Protein AF-A0A6J0SEN0-F1 (afdb_monomer)

Foldseek 3Di:
DDPDDPQWLCFFADFDQHGQIADPFADDPNDTDRDWDCPPHDPPFTKHASDRYCVPPVGIGTRPPDVQLFDDFDQPSAHADPQAADPNDTDRAWDCPPHDVRFTKGANDRYCPPPVHIGTGDDVDADPVLVVVLVVLVVLPDAADPPPLASSHPDDDDDPDDDGDPVSVVRSVVSD

Nearest PDB structures (foldseek):
  1eak-assembly1_C  TM=7.457E-01  e=2.874E-27  Homo sapiens
  1gxd-assembly2_B  TM=7.498E-01  e=7.385E-27  Homo sapiens
  1ck7-assembly1_A  TM=7.574E-01  e=5.195E-26  Homo sapiens
  1l6j-assembly1_A  TM=7.606E-01  e=6.202E-24  Homo sapiens
  5e4l-assembly2_B  TM=8.836E-01  e=9.965E-08  Homo sapiens

Mean predicted aligned error: 12.75 Å

Structure (mmCIF, N/CA/C/O backbone):
data_AF-A0A6J0SEN0-F1
#
_entry.id   AF-A0A6J0SEN0-F1
#
loop_
_atom_site.group_PDB
_atom_site.id
_atom_site.type_symbol
_atom_site.label_atom_id
_atom_site.label_alt_id
_atom_site.label_comp_id
_atom_site.label_asym_id
_atom_site.label_entity_id
_atom_site.label_seq_id
_atom_site.pdbx_PDB_ins_code
_atom_site.Cartn_x
_atom_site.Cartn_y
_atom_site.Cartn_z
_atom_site.occupancy
_atom_site.B_iso_or_equiv
_atom_site.auth_seq_id
_atom_site.auth_comp_id
_atom_site.auth_asym_id
_atom_site.auth_atom_id
_atom_site.pdbx_PDB_model_num
ATOM 1 N N . LEU A 1 1 ? 21.929 -23.639 -11.141 1.00 29.41 1 LEU A N 1
ATOM 2 C CA . LEU A 1 1 ? 21.606 -22.201 -11.046 1.00 29.41 1 LEU A CA 1
ATOM 3 C C . LEU A 1 1 ? 20.214 -21.990 -11.621 1.00 29.41 1 LEU A C 1
ATOM 5 O O . LEU A 1 1 ? 20.068 -22.074 -12.831 1.00 29.41 1 LEU A O 1
ATOM 9 N N . LEU A 1 2 ? 19.203 -21.777 -10.779 1.00 27.05 2 LEU A N 1
ATOM 10 C CA . LEU A 1 2 ? 17.899 -21.284 -11.226 1.00 27.05 2 LEU A CA 1
ATOM 11 C C . LEU A 1 2 ? 17.791 -19.834 -10.762 1.00 27.05 2 LEU A C 1
ATOM 13 O O . LEU A 1 2 ? 17.394 -19.563 -9.634 1.00 27.05 2 LEU A O 1
ATOM 17 N N . VAL A 1 3 ? 18.221 -18.914 -11.623 1.00 31.61 3 VAL A N 1
ATOM 18 C CA . VAL A 1 3 ? 17.845 -17.506 -11.508 1.00 31.61 3 VAL A CA 1
ATOM 19 C C . VAL A 1 3 ? 16.409 -17.454 -12.014 1.00 31.61 3 VAL A C 1
ATOM 21 O O . VAL A 1 3 ? 16.194 -17.519 -13.218 1.00 31.61 3 VAL A O 1
ATOM 24 N N . PHE A 1 4 ? 15.426 -17.449 -11.113 1.00 28.80 4 PHE A N 1
ATOM 25 C CA . PHE A 1 4 ? 14.058 -17.101 -11.489 1.00 28.80 4 PHE A CA 1
ATOM 26 C C . PHE A 1 4 ? 14.051 -15.594 -11.767 1.00 28.80 4 PHE A C 1
ATOM 28 O O . PHE A 1 4 ? 14.235 -14.820 -10.825 1.00 28.80 4 PHE A O 1
ATOM 35 N N . PRO A 1 5 ? 13.881 -15.143 -13.023 1.00 38.28 5 PRO A N 1
ATOM 36 C CA . PRO A 1 5 ? 13.629 -13.739 -13.263 1.00 38.28 5 PRO A CA 1
ATOM 37 C C . PRO A 1 5 ? 12.257 -13.441 -12.659 1.00 38.28 5 PRO A C 1
ATOM 39 O O . PRO A 1 5 ? 11.256 -14.065 -13.017 1.00 38.28 5 PRO A O 1
ATOM 42 N N . CYS A 1 6 ? 12.228 -12.524 -11.697 1.00 39.94 6 CYS A N 1
ATOM 43 C CA . CYS A 1 6 ? 11.015 -12.007 -11.074 1.00 39.94 6 CYS A CA 1
ATOM 44 C C . CYS A 1 6 ? 10.235 -11.171 -12.107 1.00 39.94 6 CYS A C 1
ATOM 46 O O . CYS A 1 6 ? 10.259 -9.948 -12.075 1.00 39.94 6 CYS A O 1
ATOM 48 N N . PHE A 1 7 ? 9.630 -11.836 -13.093 1.00 38.91 7 PHE A N 1
ATOM 49 C CA . PHE A 1 7 ? 8.778 -11.222 -14.119 1.00 38.91 7 PHE A CA 1
ATOM 50 C C . PHE A 1 7 ? 7.541 -12.057 -14.469 1.00 38.91 7 PHE A C 1
ATOM 52 O O . PHE A 1 7 ? 6.734 -11.643 -15.297 1.00 38.91 7 PHE A O 1
ATOM 59 N N . LEU A 1 8 ? 7.339 -13.212 -13.831 1.00 42.81 8 LEU A N 1
ATOM 60 C CA . LEU A 1 8 ? 6.097 -13.958 -13.980 1.00 42.81 8 LEU A CA 1
ATOM 61 C C . LEU A 1 8 ? 5.192 -13.695 -12.782 1.00 42.81 8 LEU A C 1
ATOM 63 O O . LEU A 1 8 ? 5.513 -14.071 -11.656 1.00 42.81 8 LEU A O 1
ATOM 67 N N . ALA A 1 9 ? 4.011 -13.135 -13.047 1.00 51.31 9 ALA A N 1
ATOM 68 C CA . ALA A 1 9 ? 2.843 -13.496 -12.260 1.00 51.31 9 ALA A CA 1
ATOM 69 C C . ALA A 1 9 ? 2.768 -15.034 -12.277 1.00 51.31 9 ALA A C 1
ATOM 71 O O . ALA A 1 9 ? 2.475 -15.625 -13.316 1.00 51.31 9 ALA A O 1
ATOM 72 N N . LEU A 1 10 ? 3.146 -15.671 -11.162 1.00 57.59 10 LEU A N 1
ATOM 73 C CA . LEU A 1 10 ? 3.320 -17.128 -11.048 1.00 57.59 10 LEU A CA 1
ATOM 74 C C . LEU A 1 10 ? 2.040 -17.902 -11.398 1.00 57.59 10 LEU A C 1
ATOM 76 O O . LEU A 1 10 ? 2.110 -19.064 -11.783 1.00 57.59 10 LEU A O 1
ATOM 80 N N . PHE A 1 11 ? 0.889 -17.247 -11.268 1.00 68.75 11 PHE A N 1
ATOM 81 C CA . PHE A 1 11 ? -0.428 -17.714 -11.670 1.00 68.75 11 PHE A CA 1
ATOM 82 C C . PHE A 1 11 ? -1.376 -16.509 -11.722 1.00 68.75 11 PHE A C 1
ATOM 84 O O . PHE A 1 11 ? -1.161 -15.503 -11.037 1.00 68.75 11 PHE A O 1
ATOM 91 N N . THR A 1 12 ? -2.436 -16.599 -12.519 1.00 82.75 12 THR A N 1
ATOM 92 C CA . THR A 1 12 ? -3.564 -15.663 -12.431 1.00 82.75 12 THR A CA 1
ATOM 93 C C . THR A 1 12 ? -4.617 -16.177 -11.452 1.00 82.75 12 THR A C 1
ATOM 95 O O . THR A 1 12 ? -4.765 -17.381 -11.273 1.00 82.75 12 THR A O 1
ATOM 98 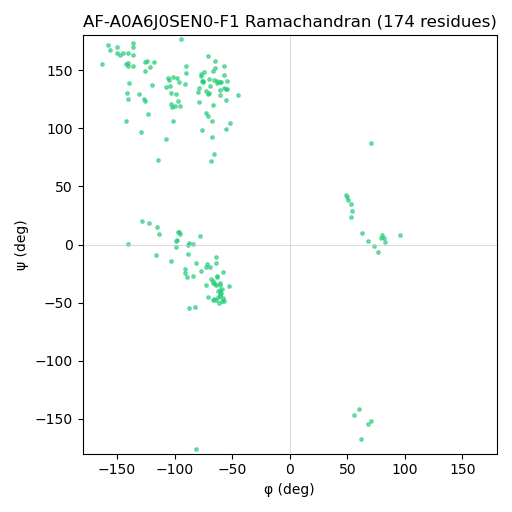N N . MET A 1 13 ? -5.405 -15.296 -10.846 1.00 81.69 13 MET A N 1
ATOM 99 C CA . MET A 1 13 ? -6.590 -15.675 -10.071 1.00 81.69 13 MET A CA 1
ATOM 100 C C . MET A 1 13 ? -7.853 -15.448 -10.900 1.00 81.69 13 MET A C 1
ATOM 102 O O . MET A 1 13 ? -7.929 -14.501 -11.677 1.00 81.69 13 MET A O 1
ATOM 106 N N . GLY A 1 14 ? -8.855 -16.313 -10.747 1.00 85.06 14 GLY A N 1
ATOM 107 C CA . GLY A 1 14 ? -10.104 -16.212 -11.508 1.00 85.06 14 GLY A CA 1
ATOM 108 C C . GLY A 1 14 ? -9.896 -16.203 -13.031 1.00 85.06 14 GLY A C 1
ATOM 109 O O . GLY A 1 14 ? -8.980 -16.838 -13.553 1.00 85.06 14 GLY A O 1
ATOM 110 N N . GLY A 1 15 ? -10.755 -15.472 -13.748 1.00 88.25 15 GLY A N 1
ATOM 111 C CA . GLY A 1 15 ? -10.741 -15.423 -15.213 1.00 88.25 15 GLY A CA 1
ATOM 112 C C . GLY A 1 15 ? -11.205 -16.729 -15.861 1.00 88.25 15 GLY A C 1
ATOM 113 O O . GLY A 1 15 ? -12.019 -17.453 -15.294 1.00 88.25 15 GLY A O 1
ATOM 114 N N . ASN A 1 16 ? -10.713 -17.012 -17.068 1.00 92.38 16 ASN A N 1
ATOM 115 C CA . ASN A 1 16 ? -11.103 -18.182 -17.872 1.00 92.38 16 ASN A CA 1
ATOM 116 C C . ASN A 1 16 ? -9.900 -19.003 -18.372 1.00 92.38 16 ASN A C 1
ATOM 118 O O . ASN A 1 16 ? -10.005 -19.756 -19.351 1.00 92.38 16 ASN A O 1
ATOM 122 N N . SER A 1 17 ? -8.764 -18.817 -17.706 1.00 89.69 17 SER A N 1
ATOM 123 C CA . SER A 1 17 ? -7.484 -19.434 -18.036 1.00 89.69 17 SER A CA 1
ATOM 124 C C . SER A 1 17 ? -6.980 -20.382 -16.949 1.00 89.69 17 SER A C 1
ATOM 126 O O . SER A 1 17 ? -5.809 -20.734 -16.971 1.00 89.69 17 SER A O 1
ATOM 128 N N . ASP A 1 18 ? -7.829 -20.788 -15.999 1.00 86.88 18 ASP A N 1
ATOM 129 C CA . ASP A 1 18 ? -7.540 -21.840 -15.007 1.00 86.88 18 ASP A CA 1
ATOM 130 C C . ASP A 1 18 ? -6.203 -21.658 -14.261 1.00 86.88 18 ASP A C 1
ATOM 132 O O . ASP A 1 18 ? -5.467 -22.607 -14.001 1.00 86.88 18 ASP A O 1
ATOM 136 N N . GLY A 1 19 ? -5.859 -20.407 -13.943 1.00 80.75 19 GLY A N 1
ATOM 137 C CA . GLY A 1 19 ? -4.628 -20.073 -13.229 1.00 80.75 19 GLY A CA 1
ATOM 138 C C . GLY A 1 19 ? -3.360 -19.997 -14.080 1.00 80.75 19 GLY A C 1
ATOM 139 O O . GLY A 1 19 ? -2.283 -19.791 -13.520 1.00 80.75 19 GLY A O 1
ATOM 140 N N . GLN A 1 20 ? -3.456 -20.122 -15.408 1.00 86.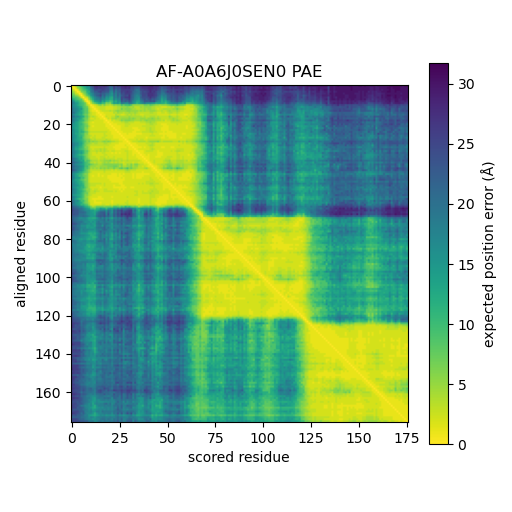56 20 GLN A N 1
ATOM 141 C CA . GLN A 1 20 ? -2.310 -19.941 -16.302 1.00 86.56 20 GLN A CA 1
ATOM 142 C C . GLN A 1 20 ? -1.635 -18.581 -16.076 1.00 86.56 20 GLN A C 1
ATOM 144 O O . GLN A 1 20 ? -2.320 -17.582 -15.861 1.00 86.56 20 GLN A O 1
ATOM 149 N N . PRO A 1 21 ? -0.296 -18.514 -16.127 1.00 84.38 21 PRO A N 1
ATOM 150 C CA . PRO A 1 21 ? 0.423 -17.268 -15.919 1.00 84.38 21 PRO A CA 1
ATOM 151 C C . PRO A 1 21 ? 0.123 -16.253 -17.028 1.00 84.38 21 PRO A C 1
ATOM 153 O O . PRO A 1 21 ? -0.246 -16.601 -18.154 1.00 84.38 21 PRO A O 1
ATOM 156 N N . CYS A 1 22 ? 0.343 -14.978 -16.715 1.00 86.81 22 CYS A N 1
ATOM 157 C CA . CYS A 1 22 ? 0.291 -13.915 -17.711 1.00 86.81 22 CYS A CA 1
ATOM 158 C C . CYS A 1 22 ? 1.329 -14.146 -18.815 1.00 86.81 22 CYS A C 1
ATOM 160 O O . CYS A 1 22 ? 2.480 -14.497 -18.541 1.00 86.81 22 CYS A O 1
ATOM 162 N N . LYS A 1 23 ? 0.942 -13.879 -20.063 1.00 90.06 23 LYS A N 1
ATOM 163 C CA . LYS A 1 23 ? 1.843 -13.891 -21.212 1.00 90.06 23 LYS A CA 1
ATOM 164 C C . LYS A 1 23 ? 2.208 -12.451 -21.552 1.00 90.06 23 LYS A C 1
ATOM 166 O O . LYS A 1 23 ? 1.388 -11.728 -22.091 1.00 90.06 23 LYS A O 1
ATOM 171 N N . PHE A 1 24 ? 3.434 -12.039 -21.248 1.00 85.19 24 PHE A N 1
ATOM 172 C CA . PHE A 1 24 ? 3.932 -10.715 -21.628 1.00 85.19 24 PHE A CA 1
ATOM 173 C C . PHE A 1 24 ? 4.917 -10.803 -22.811 1.00 85.19 24 PHE A C 1
ATOM 175 O O . PHE A 1 24 ? 5.717 -11.749 -22.850 1.00 85.19 24 PHE A O 1
ATOM 182 N N . PRO A 1 25 ? 4.871 -9.848 -23.762 1.00 91.44 25 PRO A N 1
ATOM 183 C CA . PRO A 1 25 ? 3.760 -8.915 -23.993 1.00 91.44 25 PRO A CA 1
ATOM 184 C C . PRO A 1 25 ? 2.480 -9.639 -24.455 1.00 91.44 25 PRO A C 1
ATOM 186 O O . PRO A 1 25 ? 2.563 -10.675 -25.118 1.00 91.44 25 PRO A O 1
ATOM 189 N N . PHE A 1 26 ? 1.307 -9.068 -24.158 1.00 94.06 26 PHE A N 1
ATOM 190 C CA . PHE A 1 26 ? 0.035 -9.457 -24.790 1.00 94.06 26 PHE A CA 1
ATOM 191 C C . PHE A 1 26 ? -0.636 -8.276 -25.490 1.00 94.06 26 PHE A C 1
ATOM 193 O O . PHE A 1 26 ? -0.466 -7.121 -25.100 1.00 94.06 26 PHE A O 1
ATOM 200 N N . LYS A 1 27 ? -1.435 -8.569 -26.518 1.00 95.94 27 LYS A N 1
ATOM 201 C CA . LYS A 1 27 ? -2.201 -7.581 -27.282 1.00 95.94 27 LYS A CA 1
ATOM 202 C C . LYS A 1 27 ? -3.661 -7.514 -26.825 1.00 95.94 27 LYS A C 1
ATOM 204 O O . LYS A 1 27 ? -4.334 -8.541 -26.776 1.00 95.94 27 LYS A O 1
ATOM 209 N N . PHE A 1 28 ? -4.150 -6.306 -26.547 1.00 96.38 28 PHE A N 1
ATOM 210 C CA . PHE A 1 28 ? -5.556 -5.997 -26.268 1.00 96.38 28 PHE A CA 1
ATOM 211 C C . PHE A 1 28 ? -5.945 -4.657 -26.906 1.00 96.38 28 PHE A C 1
ATOM 213 O O . PHE A 1 28 ? -5.242 -3.660 -26.749 1.00 96.38 28 PHE A O 1
ATOM 220 N N . GLN A 1 29 ? -7.055 -4.631 -27.646 1.00 93.69 29 GLN A N 1
ATOM 221 C CA . GLN A 1 29 ? -7.524 -3.486 -28.438 1.00 93.69 29 GLN A CA 1
ATOM 222 C C . GLN A 1 29 ? -6.433 -2.880 -29.334 1.00 93.69 29 GLN A C 1
ATOM 224 O O . GLN A 1 29 ? -6.298 -1.666 -29.450 1.00 93.69 29 GLN A O 1
ATOM 229 N N . SER A 1 30 ? -5.637 -3.730 -29.988 1.00 90.94 30 SER A N 1
ATOM 230 C CA . SER A 1 30 ? -4.485 -3.307 -30.810 1.00 90.94 30 SER A CA 1
ATOM 231 C C . SER A 1 30 ? -3.351 -2.576 -30.072 1.00 90.94 30 SER A C 1
ATOM 233 O O . SER A 1 30 ? -2.426 -2.098 -30.727 1.00 90.94 30 SER A O 1
ATOM 235 N N . LYS A 1 31 ? -3.366 -2.540 -28.736 1.00 92.69 31 LYS A N 1
ATOM 236 C CA . LYS A 1 31 ? -2.263 -2.059 -27.895 1.00 92.69 31 LYS A CA 1
ATOM 237 C C . LYS A 1 31 ? -1.558 -3.245 -27.236 1.00 92.69 31 LYS A C 1
ATOM 239 O O . LYS A 1 31 ? -2.199 -4.234 -26.884 1.00 92.69 31 LYS A O 1
ATOM 244 N N . THR A 1 32 ? -0.238 -3.169 -27.102 1.00 91.94 32 THR A N 1
ATOM 245 C CA . THR A 1 32 ? 0.579 -4.191 -26.435 1.00 91.94 32 THR A CA 1
ATOM 246 C C . THR A 1 32 ? 0.848 -3.806 -24.987 1.00 91.94 32 THR A C 1
ATOM 248 O O . THR A 1 32 ? 1.116 -2.641 -24.693 1.00 91.94 32 THR A O 1
ATOM 251 N N . TYR A 1 33 ? 0.794 -4.792 -24.097 1.00 82.50 33 TYR A N 1
ATOM 252 C CA . TYR A 1 33 ? 0.992 -4.626 -22.663 1.00 82.50 33 TYR A CA 1
ATOM 253 C C . TYR A 1 33 ? 2.063 -5.590 -22.164 1.00 82.50 33 TYR A C 1
ATOM 255 O O . TYR A 1 33 ? 1.933 -6.804 -22.320 1.00 82.50 33 TYR A O 1
ATOM 263 N N . ASP A 1 34 ? 3.076 -5.041 -21.500 1.00 82.00 34 ASP A N 1
ATOM 264 C CA . ASP A 1 34 ? 4.156 -5.780 -20.828 1.00 82.00 34 ASP A CA 1
ATOM 265 C C . ASP A 1 34 ? 3.895 -5.977 -19.323 1.00 82.00 34 ASP A C 1
ATOM 267 O O . ASP A 1 34 ? 4.772 -6.387 -18.566 1.00 82.00 34 ASP A O 1
ATOM 271 N N . GLY A 1 35 ? 2.675 -5.678 -18.876 1.00 80.88 35 GLY A N 1
ATOM 272 C CA . GLY A 1 35 ? 2.253 -5.800 -17.488 1.00 80.88 35 GLY A CA 1
ATOM 273 C C . GLY A 1 35 ? 0.739 -5.921 -17.364 1.00 80.88 35 GLY A C 1
ATOM 274 O O . GLY A 1 35 ? -0.004 -5.782 -18.337 1.00 80.88 35 GLY A O 1
ATOM 275 N N . CYS A 1 36 ? 0.271 -6.206 -16.152 1.00 85.38 36 CYS A N 1
ATOM 276 C CA . CYS A 1 36 ? -1.158 -6.244 -15.865 1.00 85.38 36 CYS A CA 1
ATOM 277 C C . CYS A 1 36 ? -1.780 -4.853 -16.012 1.00 85.38 36 CYS A C 1
ATOM 279 O O . CYS A 1 36 ? -1.199 -3.863 -15.575 1.00 85.38 36 CYS A O 1
ATOM 281 N N . THR A 1 37 ? -2.988 -4.788 -16.556 1.00 83.12 37 THR A N 1
ATOM 282 C CA . THR A 1 37 ? -3.695 -3.535 -16.834 1.00 83.12 37 THR A CA 1
ATOM 283 C C . THR A 1 37 ? -5.079 -3.524 -16.190 1.00 83.12 37 THR A C 1
ATOM 285 O O . THR A 1 37 ? -5.642 -4.577 -15.899 1.00 83.12 37 THR A O 1
ATOM 288 N N . THR A 1 38 ? -5.631 -2.337 -15.946 1.00 86.69 38 THR A N 1
ATOM 289 C CA . THR A 1 38 ? -7.052 -2.137 -15.605 1.00 86.69 38 THR A CA 1
ATOM 290 C C . THR A 1 38 ? -7.874 -1.702 -16.822 1.00 86.69 38 THR A C 1
ATOM 292 O O . THR A 1 38 ? -9.092 -1.550 -16.722 1.00 86.69 38 THR A O 1
ATOM 295 N N . GLU A 1 39 ? -7.232 -1.515 -17.984 1.00 87.38 39 GLU A N 1
ATOM 296 C CA . GLU A 1 39 ? -7.900 -1.068 -19.207 1.00 87.38 39 GLU A CA 1
ATOM 297 C C . GLU A 1 39 ? -9.043 -2.022 -19.592 1.00 87.38 39 GLU A C 1
ATOM 299 O O . GLU A 1 39 ? -8.911 -3.246 -19.540 1.00 87.38 39 GLU A O 1
ATOM 304 N N . GLY A 1 40 ? -10.195 -1.448 -19.950 1.00 86.75 40 GLY A N 1
ATOM 305 C CA . GLY A 1 40 ? -11.415 -2.196 -20.261 1.00 86.75 40 GLY A CA 1
ATOM 306 C C . GLY A 1 40 ? -12.261 -2.617 -19.052 1.00 86.75 40 GLY A C 1
ATOM 307 O O . GLY A 1 40 ? -13.290 -3.262 -19.253 1.00 86.75 40 GLY A O 1
ATOM 308 N N . ARG A 1 41 ? -11.884 -2.249 -17.817 1.00 85.19 41 ARG A N 1
ATOM 309 C CA . ARG A 1 41 ? -12.664 -2.519 -16.596 1.00 85.19 41 ARG A CA 1
ATOM 310 C C . ARG A 1 41 ? -12.980 -1.245 -15.803 1.00 85.19 41 ARG A C 1
ATOM 312 O O . ARG A 1 41 ? -12.292 -0.240 -15.934 1.00 85.19 41 ARG A O 1
ATOM 319 N N . GLN A 1 42 ? -14.024 -1.302 -14.971 1.00 81.00 42 GLN A N 1
ATOM 320 C CA . GLN A 1 42 ? -14.444 -0.207 -14.073 1.00 81.00 42 GLN A CA 1
ATOM 321 C C . GLN A 1 42 ? -14.327 -0.560 -12.582 1.00 81.00 42 GLN A C 1
ATOM 323 O O . GLN A 1 42 ? -14.483 0.306 -11.731 1.00 81.00 42 GLN A O 1
ATOM 328 N N . ASP A 1 43 ? -14.049 -1.823 -12.262 1.00 75.62 43 ASP A N 1
ATOM 329 C CA . ASP A 1 43 ? -13.942 -2.341 -10.894 1.00 75.62 43 ASP A CA 1
ATOM 330 C C . ASP A 1 43 ? -12.531 -2.208 -10.297 1.00 75.62 43 ASP A C 1
ATOM 332 O O . ASP A 1 43 ? -12.307 -2.591 -9.156 1.00 75.62 43 ASP A O 1
ATOM 336 N N . GLY A 1 44 ? -11.574 -1.665 -11.056 1.00 70.12 44 GLY A N 1
ATOM 337 C CA . GLY A 1 44 ? -10.200 -1.430 -10.601 1.00 70.12 44 GLY A CA 1
ATOM 338 C C . GLY A 1 44 ? -9.310 -2.677 -10.555 1.00 70.12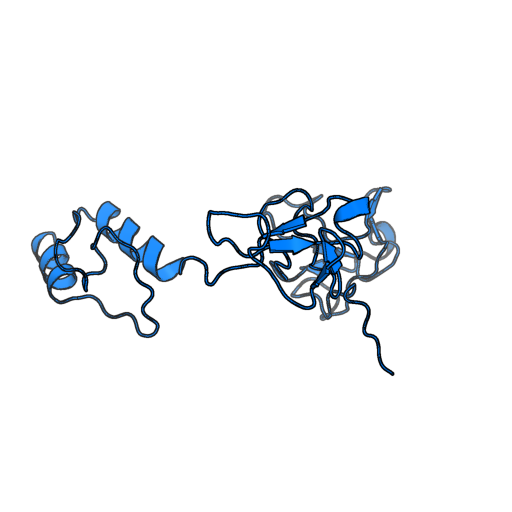 44 GLY A C 1
ATOM 339 O O . GLY A 1 44 ? -8.100 -2.542 -10.371 1.00 70.12 44 GLY A O 1
ATOM 340 N N . TYR A 1 45 ? -9.855 -3.875 -10.791 1.00 76.12 45 TYR A N 1
ATOM 341 C CA . TYR A 1 45 ? -9.073 -5.109 -10.768 1.00 76.12 45 TYR A CA 1
ATOM 342 C C . TYR A 1 45 ? -8.123 -5.199 -11.964 1.00 76.12 45 TYR A C 1
ATOM 344 O O . TYR A 1 45 ? -8.518 -5.075 -13.127 1.00 76.12 45 TYR A O 1
ATOM 352 N N . ARG A 1 46 ? -6.847 -5.475 -11.675 1.00 84.38 46 ARG A N 1
ATOM 353 C CA . ARG A 1 46 ? -5.824 -5.688 -12.703 1.00 84.38 46 ARG A CA 1
ATOM 354 C C . ARG A 1 46 ? -5.959 -7.068 -13.337 1.00 84.38 46 ARG A C 1
ATOM 356 O O . ARG A 1 46 ? -6.160 -8.068 -12.650 1.00 84.38 46 ARG A O 1
ATOM 363 N N . TRP A 1 47 ? -5.763 -7.136 -14.644 1.00 89.25 47 TRP A N 1
ATOM 364 C CA . TRP A 1 47 ? -5.834 -8.368 -15.420 1.00 89.25 47 TRP A CA 1
ATOM 365 C C . TRP A 1 47 ? -4.738 -8.416 -16.487 1.00 89.25 47 TRP A C 1
ATOM 367 O O . TRP A 1 47 ? -4.097 -7.409 -16.792 1.00 89.25 47 TRP A O 1
ATOM 377 N N . CYS A 1 48 ? -4.501 -9.599 -17.039 1.00 91.00 48 CYS A N 1
ATOM 378 C CA . CYS A 1 48 ? -3.555 -9.811 -18.129 1.00 91.00 48 CYS A CA 1
ATOM 379 C C . CYS A 1 48 ? -4.088 -10.852 -19.118 1.00 91.00 48 CYS A C 1
ATOM 381 O O . CYS A 1 48 ? -4.873 -11.733 -18.749 1.00 91.00 48 CYS A O 1
ATOM 383 N N . GLY A 1 49 ? -3.629 -10.782 -20.368 1.00 94.12 49 GLY A N 1
ATOM 384 C CA . GLY A 1 49 ? -3.773 -11.887 -21.310 1.00 94.12 49 GLY A CA 1
ATOM 385 C C . GLY A 1 49 ? -2.879 -13.058 -20.899 1.00 94.12 49 GLY A C 1
ATOM 386 O O . GLY A 1 49 ? -1.716 -12.869 -20.542 1.00 94.12 49 GLY A O 1
ATOM 387 N N . THR A 1 50 ? -3.405 -14.282 -20.956 1.00 92.81 50 THR A N 1
ATOM 388 C CA . THR A 1 50 ? -2.598 -15.507 -20.762 1.00 92.81 50 THR A CA 1
ATOM 389 C C . THR A 1 50 ? -2.132 -16.099 -22.096 1.00 92.81 50 THR A C 1
ATOM 391 O O . THR A 1 50 ? -1.616 -17.212 -22.149 1.00 92.81 50 THR A O 1
ATOM 394 N N . THR A 1 51 ? -2.330 -15.363 -23.192 1.00 92.94 51 THR A N 1
ATOM 395 C CA . THR A 1 51 ? -1.818 -15.646 -24.536 1.00 92.94 51 THR A CA 1
ATOM 396 C C . THR A 1 51 ? -1.267 -14.358 -25.154 1.00 92.94 51 THR A C 1
ATOM 398 O O . THR A 1 51 ? -1.441 -13.273 -24.605 1.00 92.94 51 THR A O 1
ATOM 401 N N . GLU A 1 52 ? -0.577 -14.472 -26.289 1.00 93.75 52 GLU A N 1
ATOM 402 C CA . GLU A 1 52 ? 0.043 -13.330 -26.977 1.00 93.75 52 GLU A CA 1
ATOM 403 C C . GLU A 1 52 ? -0.988 -12.340 -27.546 1.00 93.75 52 GLU A C 1
ATOM 405 O O . GLU A 1 52 ? -0.743 -11.136 -27.586 1.00 93.75 52 GLU A O 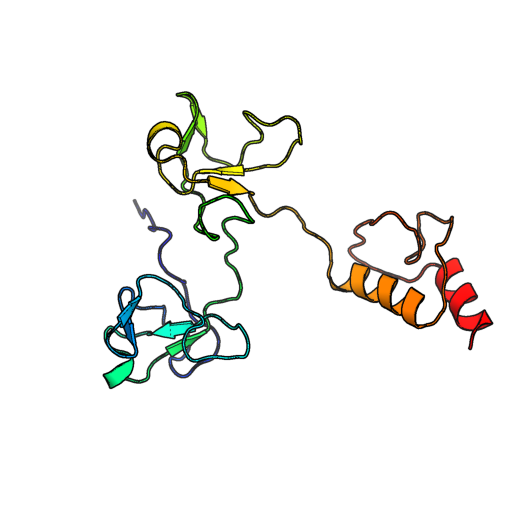1
ATOM 410 N N . ASP A 1 53 ? -2.164 -12.824 -27.950 1.00 95.38 53 ASP A N 1
ATOM 411 C CA . ASP A 1 53 ? -3.227 -11.998 -28.520 1.00 95.38 53 ASP A CA 1
ATOM 412 C C . ASP A 1 53 ? -4.553 -12.277 -27.802 1.00 95.38 53 ASP A C 1
ATOM 414 O O . ASP A 1 53 ? -5.273 -13.231 -28.112 1.00 95.38 53 ASP A O 1
ATOM 418 N N . TYR A 1 54 ? -4.885 -11.427 -26.827 1.00 94.50 54 TYR A N 1
ATOM 419 C CA . TYR A 1 54 ? -6.166 -11.507 -26.133 1.00 94.50 54 TYR A CA 1
ATOM 420 C C . TYR A 1 54 ? -7.329 -11.121 -27.059 1.00 94.50 54 TYR A C 1
ATOM 422 O O . TYR A 1 54 ? -8.433 -11.651 -26.906 1.00 94.50 54 TYR A O 1
ATOM 430 N N . ASP A 1 55 ? -7.114 -10.239 -28.043 1.00 93.12 55 ASP A N 1
ATOM 431 C CA . ASP A 1 55 ? -8.159 -9.874 -29.002 1.00 93.12 55 ASP A CA 1
ATOM 432 C C . ASP A 1 55 ? -8.640 -11.095 -29.797 1.00 93.12 55 ASP A C 1
ATOM 434 O O . ASP A 1 55 ? -9.843 -11.203 -30.055 1.00 93.12 55 ASP A O 1
ATOM 438 N N . ARG A 1 56 ? -7.733 -12.029 -30.104 1.00 95.38 56 ARG A N 1
ATOM 439 C CA . ARG A 1 56 ? -8.030 -13.311 -30.755 1.00 95.38 56 ARG A CA 1
ATOM 440 C C . ARG A 1 56 ? -8.517 -14.379 -29.776 1.00 95.38 56 ARG A C 1
ATOM 442 O O . ARG A 1 56 ? -9.564 -14.978 -30.001 1.00 95.38 56 ARG A O 1
ATOM 449 N N . ASP A 1 57 ? -7.759 -14.630 -28.711 1.00 95.06 57 ASP A N 1
ATOM 450 C CA . ASP A 1 57 ? -7.914 -15.850 -27.907 1.00 95.06 57 ASP A CA 1
ATOM 451 C C . ASP A 1 57 ? -8.894 -15.683 -26.737 1.00 95.06 57 ASP A C 1
ATOM 453 O O . ASP A 1 57 ? -9.414 -16.671 -26.220 1.00 95.06 57 ASP A O 1
ATOM 457 N N . LYS A 1 58 ? -9.151 -14.440 -26.300 1.00 94.44 58 LYS A N 1
ATOM 458 C CA . LYS A 1 58 ? -10.035 -14.099 -25.166 1.00 94.44 58 LYS A CA 1
ATOM 459 C C . LYS A 1 58 ? -9.692 -14.826 -23.859 1.00 94.44 58 LYS A C 1
ATOM 461 O O . LYS A 1 58 ? -10.552 -14.977 -22.990 1.00 94.44 58 LYS A O 1
ATOM 466 N N . LYS A 1 59 ? -8.443 -15.272 -23.714 1.00 95.62 59 LYS A N 1
ATOM 467 C CA . LYS A 1 59 ? -7.923 -15.969 -22.537 1.00 95.62 59 LYS A CA 1
ATOM 468 C C . LYS A 1 59 ? -7.244 -14.984 -21.596 1.00 95.62 59 LYS A C 1
ATOM 470 O O . LYS A 1 59 ? -6.286 -14.310 -21.979 1.00 95.62 59 LYS A O 1
ATOM 475 N N . PHE A 1 60 ? -7.757 -14.890 -20.377 1.00 93.56 60 PHE A N 1
ATOM 476 C CA . PHE A 1 60 ? -7.278 -13.952 -19.375 1.00 93.56 60 PHE A CA 1
ATOM 477 C C . PHE A 1 60 ? -7.397 -14.508 -17.962 1.00 93.56 60 PHE A C 1
ATOM 479 O O . PHE A 1 60 ? -8.187 -15.410 -17.668 1.00 93.56 60 PHE A O 1
ATOM 486 N N . GLY A 1 61 ? -6.666 -13.867 -17.063 1.00 91.81 61 GLY A N 1
ATOM 487 C CA . GLY A 1 61 ? -6.877 -14.013 -15.639 1.00 91.81 61 GLY A CA 1
ATOM 488 C C . GLY A 1 61 ? -6.616 -12.709 -14.907 1.00 91.81 61 GLY A C 1
ATOM 489 O O . GLY A 1 61 ? -6.040 -11.764 -15.459 1.00 91.81 61 GLY A O 1
ATOM 490 N N . PHE A 1 62 ? -7.082 -12.640 -13.665 1.00 89.00 62 PHE A N 1
ATOM 491 C CA . PHE A 1 62 ? -6.793 -11.503 -12.812 1.00 89.00 62 PHE A CA 1
ATOM 492 C C . PHE A 1 62 ? -5.397 -11.644 -12.257 1.00 89.00 62 PHE A C 1
ATOM 494 O O . PHE A 1 62 ? -4.984 -12.704 -11.781 1.00 89.00 62 PHE A O 1
ATOM 501 N N . CYS A 1 63 ? -4.667 -10.548 -12.308 1.00 82.06 63 CYS A N 1
ATOM 502 C CA . CYS A 1 63 ? -3.425 -10.482 -11.584 1.00 82.06 63 CYS A CA 1
ATOM 503 C C . CYS A 1 63 ? -3.788 -10.366 -10.109 1.00 82.06 63 CYS A C 1
ATOM 505 O O . CYS A 1 63 ? -4.638 -9.530 -9.786 1.00 82.06 63 CYS A O 1
ATOM 507 N N . PRO A 1 64 ? -3.179 -11.170 -9.218 1.00 73.75 64 PRO A N 1
ATOM 508 C CA . PRO A 1 64 ? -3.322 -10.949 -7.795 1.00 73.75 64 PRO A CA 1
ATOM 509 C C . PRO A 1 64 ? -3.144 -9.471 -7.499 1.00 73.75 64 PRO A C 1
ATOM 511 O O . PRO A 1 64 ? -2.190 -8.845 -7.985 1.00 73.75 64 PRO A O 1
ATOM 514 N N . GLU A 1 65 ? -4.111 -8.904 -6.776 1.00 61.75 65 GLU A N 1
ATOM 515 C CA . GLU A 1 65 ? -3.963 -7.578 -6.214 1.00 61.75 65 GLU A CA 1
ATOM 516 C C . GLU A 1 65 ? -2.695 -7.622 -5.377 1.00 61.75 65 GLU A C 1
ATOM 518 O O . GLU A 1 65 ? -2.653 -8.084 -4.243 1.00 61.75 65 GLU A O 1
ATOM 523 N N . THR A 1 66 ? -1.633 -7.112 -5.986 1.00 49.59 66 THR A N 1
ATOM 524 C CA . THR A 1 66 ? -0.394 -6.724 -5.342 1.00 49.59 66 THR A CA 1
ATOM 525 C C . THR A 1 66 ? 0.459 -7.895 -4.836 1.00 49.59 66 THR A C 1
ATOM 527 O O . THR A 1 66 ? 0.575 -8.144 -3.644 1.00 49.59 66 THR A O 1
ATOM 530 N N . ALA A 1 67 ? 1.312 -8.425 -5.719 1.00 43.91 67 ALA A N 1
ATOM 531 C CA . ALA A 1 67 ? 2.728 -8.350 -5.358 1.00 43.91 67 ALA A CA 1
ATOM 532 C C . ALA A 1 67 ? 3.078 -6.854 -5.360 1.00 43.91 67 ALA A C 1
ATOM 534 O O . ALA A 1 67 ? 3.537 -6.311 -6.361 1.00 43.91 67 ALA A O 1
ATOM 535 N N . MET A 1 68 ? 2.690 -6.144 -4.294 1.00 53.22 68 MET A N 1
ATOM 536 C CA . MET A 1 68 ? 3.117 -4.772 -4.072 1.00 53.22 68 MET A CA 1
ATOM 537 C C . MET A 1 68 ? 4.593 -4.898 -3.807 1.00 53.22 68 MET A C 1
ATOM 539 O O . MET A 1 68 ? 5.015 -5.250 -2.714 1.00 53.22 68 MET A O 1
ATOM 543 N N . SER A 1 69 ? 5.383 -4.777 -4.851 1.00 66.12 69 SER A N 1
ATOM 544 C CA . SER A 1 69 ? 6.807 -4.880 -4.663 1.00 66.12 69 SER A CA 1
ATOM 545 C C . SER A 1 69 ? 7.354 -3.520 -4.238 1.00 66.12 69 SER A C 1
ATOM 547 O O . SER A 1 69 ? 8.296 -3.487 -3.454 1.00 66.12 69 SER A O 1
ATOM 549 N N . THR A 1 70 ? 6.681 -2.422 -4.618 1.00 78.88 70 THR A N 1
ATOM 550 C CA . THR A 1 70 ? 6.855 -1.111 -3.987 1.00 78.88 70 THR A CA 1
ATOM 551 C C . THR A 1 70 ? 5.549 -0.313 -3.813 1.00 78.88 70 THR A C 1
ATOM 553 O O . THR A 1 70 ? 4.586 -0.484 -4.557 1.00 78.88 70 THR A O 1
ATOM 556 N N . VAL A 1 71 ? 5.514 0.572 -2.813 1.00 83.31 71 VAL A N 1
ATOM 557 C CA . VAL A 1 71 ? 4.464 1.556 -2.511 1.00 83.31 71 VAL A CA 1
ATOM 558 C C . VAL A 1 71 ? 4.989 2.951 -2.859 1.00 83.31 71 VAL A C 1
ATOM 560 O O . VAL A 1 71 ? 6.116 3.297 -2.513 1.00 83.31 71 VAL A O 1
ATOM 563 N N . GLY A 1 72 ? 4.189 3.788 -3.522 1.00 84.81 72 GLY A N 1
ATOM 564 C CA . GLY A 1 72 ? 4.601 5.151 -3.884 1.00 84.81 72 GLY A CA 1
ATOM 565 C C . GLY A 1 72 ? 5.843 5.196 -4.791 1.00 84.81 72 GLY A C 1
ATOM 566 O O . GLY A 1 72 ? 5.995 4.377 -5.695 1.00 84.81 72 GLY A O 1
ATOM 567 N N . GLY A 1 73 ? 6.730 6.169 -4.559 1.00 88.50 73 GLY A N 1
ATOM 568 C CA . GLY A 1 73 ? 7.930 6.377 -5.377 1.00 88.50 73 GLY A CA 1
ATOM 569 C C . GLY A 1 73 ? 7.625 6.846 -6.802 1.00 88.50 73 GLY A C 1
ATOM 570 O O . GLY A 1 73 ? 6.602 7.476 -7.055 1.00 88.50 73 GLY A O 1
ATOM 571 N N . ASN A 1 74 ? 8.533 6.555 -7.735 1.00 90.12 74 ASN A N 1
ATOM 572 C CA . ASN A 1 74 ? 8.435 6.947 -9.151 1.00 90.12 74 ASN A CA 1
ATOM 573 C C . ASN A 1 74 ? 8.480 5.745 -10.114 1.00 90.12 74 ASN A C 1
ATOM 575 O O . ASN A 1 74 ? 8.792 5.891 -11.304 1.00 90.12 74 ASN A O 1
ATOM 579 N N . SER A 1 75 ? 8.208 4.560 -9.568 1.00 86.75 75 SER A N 1
ATOM 580 C CA . SER A 1 75 ? 8.279 3.280 -10.273 1.00 86.75 75 SER A CA 1
ATOM 581 C C . SER A 1 75 ? 6.921 2.612 -10.444 1.00 86.75 75 SER A C 1
ATOM 583 O O . SER A 1 75 ? 6.876 1.458 -10.839 1.00 86.75 75 SER A O 1
ATOM 585 N N . GLU A 1 76 ? 5.826 3.312 -10.130 1.00 81.56 76 GLU A N 1
ATOM 586 C CA . GLU A 1 76 ? 4.451 2.852 -10.394 1.00 81.56 76 GLU A CA 1
ATOM 587 C C . GLU A 1 76 ? 4.151 1.446 -9.830 1.00 81.56 76 GLU A C 1
ATOM 589 O O . GLU A 1 76 ? 3.415 0.657 -10.415 1.00 81.56 76 GLU A O 1
ATOM 594 N N . GLY A 1 77 ? 4.740 1.120 -8.674 1.00 74.50 77 GLY A N 1
ATOM 595 C CA . GLY A 1 77 ? 4.583 -0.182 -8.022 1.00 74.50 77 GLY A CA 1
ATOM 596 C C . GLY A 1 77 ? 5.460 -1.305 -8.586 1.00 74.50 77 GLY A C 1
ATOM 597 O O . GLY A 1 77 ? 5.298 -2.455 -8.172 1.00 74.50 77 GLY A O 1
ATOM 598 N N . ALA A 1 78 ? 6.396 -0.998 -9.492 1.00 81.00 78 ALA A N 1
ATOM 599 C CA . ALA A 1 78 ? 7.370 -1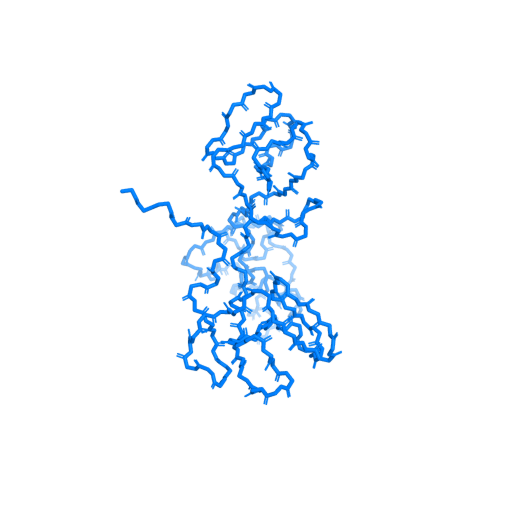.956 -10.006 1.00 81.00 78 ALA A CA 1
ATOM 600 C C . ALA A 1 78 ? 8.210 -2.582 -8.878 1.00 81.00 78 ALA A C 1
ATOM 602 O O . ALA A 1 78 ? 8.393 -1.972 -7.814 1.00 81.00 78 ALA A O 1
ATOM 603 N N . PRO A 1 79 ? 8.729 -3.802 -9.092 1.00 81.00 79 PRO A N 1
ATOM 604 C CA . PRO A 1 79 ? 9.433 -4.518 -8.054 1.00 81.00 79 PRO A CA 1
ATOM 605 C C . PRO A 1 79 ? 10.822 -4.037 -7.732 1.00 81.00 79 PRO A C 1
ATOM 607 O O . PRO A 1 79 ? 11.549 -3.578 -8.603 1.00 81.00 79 PRO A O 1
ATOM 610 N N . CYS A 1 80 ? 11.185 -4.204 -6.456 1.00 82.88 80 CYS A N 1
ATOM 611 C CA . CYS A 1 80 ? 12.562 -4.085 -6.021 1.00 82.88 80 CYS A CA 1
ATOM 612 C C . CYS A 1 80 ? 13.444 -5.032 -6.833 1.00 82.88 80 CYS A C 1
ATOM 614 O O . CYS A 1 80 ? 13.129 -6.217 -6.974 1.00 82.88 80 CYS A O 1
ATOM 616 N N . VAL A 1 81 ? 14.572 -4.521 -7.303 1.00 87.44 81 VAL A N 1
ATOM 617 C CA . VAL A 1 81 ? 15.619 -5.322 -7.927 1.00 87.44 81 VAL A CA 1
ATOM 618 C C . VAL A 1 81 ? 16.737 -5.480 -6.908 1.00 87.44 81 VAL A C 1
ATOM 620 O O . VAL A 1 81 ? 17.282 -4.497 -6.420 1.00 87.44 81 VAL A O 1
ATOM 623 N N . PHE A 1 82 ? 17.063 -6.722 -6.560 1.00 81.88 82 PHE A N 1
ATOM 624 C CA . PHE A 1 82 ? 18.155 -7.037 -5.642 1.00 81.88 82 PHE A CA 1
ATOM 625 C C . PHE A 1 82 ? 19.210 -7.906 -6.345 1.00 81.88 82 PHE A C 1
ATOM 627 O O . PHE A 1 82 ? 18.833 -8.859 -7.035 1.00 81.88 82 PHE A O 1
ATOM 634 N N . PRO A 1 83 ? 20.514 -7.628 -6.156 1.00 91.12 83 PRO A N 1
ATOM 635 C CA . PRO A 1 83 ? 21.064 -6.412 -5.548 1.00 91.12 83 PRO A CA 1
ATOM 636 C C . PRO A 1 83 ? 20.813 -5.160 -6.401 1.00 91.12 83 PRO A C 1
ATOM 638 O O . PRO A 1 83 ? 20.865 -5.235 -7.629 1.00 91.12 83 PRO A O 1
ATOM 641 N N . PHE A 1 84 ? 20.665 -4.002 -5.753 1.00 94.06 84 PHE A N 1
ATOM 642 C CA . PHE A 1 84 ? 20.751 -2.697 -6.420 1.00 94.06 84 PHE A CA 1
ATOM 643 C C . PHE A 1 84 ? 21.899 -1.846 -5.883 1.00 94.06 84 PHE A C 1
ATOM 645 O O . PHE A 1 84 ? 22.352 -2.035 -4.754 1.00 94.06 84 PHE A O 1
ATOM 652 N N . THR A 1 85 ? 22.359 -0.891 -6.691 1.00 96.81 85 THR A N 1
ATOM 653 C CA . THR A 1 85 ? 23.432 0.045 -6.321 1.00 96.81 85 THR A CA 1
ATOM 654 C C . THR A 1 85 ? 22.863 1.418 -5.970 1.00 96.81 85 THR A C 1
ATOM 656 O O . THR A 1 85 ? 22.073 1.962 -6.739 1.00 96.81 85 THR A O 1
ATOM 659 N N . PHE A 1 86 ? 23.263 1.973 -4.824 1.00 97.31 86 PHE A N 1
ATOM 660 C CA . PHE A 1 86 ? 22.935 3.332 -4.386 1.00 97.31 86 PHE A CA 1
ATOM 661 C C . PHE A 1 86 ? 24.142 3.981 -3.701 1.00 97.31 86 PHE A C 1
ATOM 663 O O . PHE A 1 86 ? 24.701 3.428 -2.750 1.00 97.31 86 PHE A O 1
ATOM 670 N N . LEU A 1 87 ? 24.547 5.157 -4.185 1.00 95.62 87 LEU A N 1
ATOM 671 C CA . LEU A 1 87 ? 25.754 5.875 -3.765 1.00 95.62 87 LEU A CA 1
ATOM 672 C C . LEU A 1 87 ? 26.998 4.969 -3.765 1.00 95.62 87 LEU A C 1
ATOM 674 O O . LEU A 1 87 ? 27.799 4.995 -2.830 1.00 95.62 87 LEU A O 1
ATOM 678 N N . GLY A 1 88 ? 27.122 4.121 -4.791 1.00 94.25 88 GLY A N 1
ATOM 679 C CA . GLY A 1 88 ? 28.217 3.156 -4.938 1.00 94.25 88 GLY A CA 1
ATOM 680 C C . GLY A 1 88 ? 28.172 1.937 -4.002 1.00 94.25 88 GLY A C 1
ATOM 681 O O . GLY A 1 88 ? 29.030 1.063 -4.114 1.00 94.25 88 GLY A O 1
ATOM 682 N N . ASN A 1 89 ? 27.182 1.833 -3.108 1.00 95.31 89 ASN A N 1
ATOM 683 C CA . ASN A 1 89 ? 26.994 0.676 -2.229 1.00 95.31 89 ASN A CA 1
ATOM 684 C C . ASN A 1 89 ? 25.946 -0.280 -2.806 1.00 95.31 89 ASN A C 1
ATOM 686 O O . ASN A 1 89 ? 24.948 0.163 -3.373 1.00 95.31 89 ASN A O 1
ATOM 690 N N . LYS A 1 90 ? 26.153 -1.591 -2.638 1.00 93.88 90 LYS A N 1
ATOM 691 C CA . LYS A 1 90 ? 25.177 -2.618 -3.029 1.00 93.88 90 LYS A CA 1
ATOM 692 C C . LYS A 1 90 ? 24.236 -2.950 -1.877 1.00 93.88 90 LYS A C 1
ATOM 694 O O . LYS A 1 90 ? 24.683 -3.122 -0.745 1.00 93.88 90 LYS A O 1
ATOM 699 N N . TYR A 1 91 ? 22.957 -3.090 -2.195 1.00 86.00 91 TYR A N 1
ATOM 700 C CA . TYR A 1 91 ? 21.892 -3.418 -1.257 1.00 86.00 91 TYR A CA 1
ATOM 701 C C . TYR A 1 91 ? 21.125 -4.648 -1.744 1.00 86.00 91 TYR A C 1
ATOM 703 O O . TYR A 1 91 ? 20.569 -4.643 -2.841 1.00 86.00 91 TYR A O 1
ATOM 711 N N . ASP A 1 92 ? 21.068 -5.682 -0.904 1.00 87.31 92 ASP A N 1
ATOM 712 C CA . ASP A 1 92 ? 20.323 -6.932 -1.142 1.00 87.31 92 ASP A CA 1
ATOM 713 C C . ASP A 1 92 ? 18.950 -6.955 -0.444 1.00 87.31 92 ASP A C 1
ATOM 715 O O . ASP A 1 92 ? 18.236 -7.955 -0.469 1.00 87.31 92 ASP A O 1
ATOM 719 N N . ALA A 1 93 ? 18.587 -5.853 0.212 1.00 82.56 93 ALA A N 1
ATOM 720 C CA . ALA A 1 93 ? 17.322 -5.667 0.905 1.00 82.56 93 ALA A CA 1
ATOM 721 C C . ALA A 1 93 ? 16.921 -4.188 0.880 1.00 82.56 93 ALA A C 1
ATOM 723 O O . ALA A 1 93 ? 17.707 -3.310 0.512 1.00 82.56 93 ALA A O 1
ATOM 724 N N . CYS A 1 94 ? 15.686 -3.910 1.288 1.00 89.12 94 CYS A N 1
ATOM 725 C CA . CYS A 1 94 ? 15.213 -2.548 1.489 1.00 89.12 94 CYS A CA 1
ATOM 726 C C . CYS A 1 94 ? 16.098 -1.801 2.493 1.00 89.12 94 CYS A C 1
ATOM 728 O O . CYS A 1 94 ? 16.581 -2.385 3.462 1.00 89.12 94 CYS A O 1
ATOM 730 N N . THR A 1 95 ? 16.281 -0.502 2.285 1.00 90.25 95 THR A N 1
ATOM 731 C CA . THR A 1 95 ? 17.157 0.338 3.106 1.00 90.25 95 THR A CA 1
ATOM 732 C C . THR A 1 95 ? 16.489 1.663 3.441 1.00 90.25 95 THR A C 1
ATOM 734 O O . THR A 1 95 ? 15.642 2.144 2.697 1.00 90.25 95 THR A O 1
ATOM 737 N N . SER A 1 96 ? 16.883 2.278 4.553 1.00 93.62 96 SER A N 1
ATOM 738 C CA . SER A 1 96 ? 16.540 3.663 4.907 1.00 93.62 96 SER A CA 1
ATOM 739 C C . SER A 1 96 ? 17.661 4.650 4.550 1.00 93.62 96 SER A C 1
ATOM 741 O O . SER A 1 96 ? 17.566 5.844 4.832 1.00 93.62 96 SER A O 1
ATOM 743 N N . SER A 1 97 ? 18.734 4.164 3.913 1.00 93.19 97 SER A N 1
ATOM 744 C CA . SER A 1 97 ? 19.886 4.979 3.513 1.00 93.19 97 SER A CA 1
ATOM 745 C C . SER A 1 97 ? 19.449 6.177 2.666 1.00 93.19 97 SER A C 1
ATOM 747 O O . SER A 1 97 ? 18.650 6.036 1.741 1.00 93.19 97 SER A O 1
ATOM 749 N N . GLY A 1 98 ? 19.973 7.362 2.991 1.00 90.12 98 GLY A N 1
ATOM 750 C CA . GLY A 1 98 ? 19.605 8.617 2.327 1.00 90.12 98 GLY A CA 1
ATOM 751 C C . GLY A 1 98 ? 18.282 9.235 2.795 1.00 90.12 98 GLY A C 1
ATOM 752 O O . GLY A 1 98 ? 17.865 10.242 2.227 1.00 90.12 98 GLY A O 1
ATOM 753 N N . ARG A 1 99 ? 17.622 8.678 3.823 1.00 91.19 99 ARG A N 1
ATOM 754 C CA . ARG A 1 99 ? 16.369 9.205 4.381 1.00 91.19 99 ARG A CA 1
ATOM 755 C C . ARG A 1 99 ? 16.460 9.443 5.890 1.00 91.19 99 ARG A C 1
ATOM 757 O O . ARG A 1 99 ? 17.163 8.732 6.597 1.00 91.19 99 ARG A O 1
ATOM 764 N N . GLN A 1 100 ? 15.719 10.440 6.378 1.00 91.00 100 GLN A N 1
ATOM 765 C CA . GLN A 1 100 ? 15.609 10.773 7.811 1.00 91.00 100 GLN A CA 1
ATOM 766 C C . GLN A 1 100 ? 14.290 10.294 8.438 1.00 91.00 100 GLN A C 1
ATOM 768 O O . GLN A 1 100 ? 14.172 10.244 9.656 1.00 91.00 100 GLN A O 1
ATOM 773 N N . ASP A 1 101 ? 13.306 9.924 7.615 1.00 87.56 101 ASP A N 1
ATOM 774 C CA . ASP A 1 101 ? 11.975 9.479 8.048 1.00 87.56 101 ASP A CA 1
ATOM 775 C C . ASP A 1 101 ? 11.915 7.988 8.420 1.00 87.56 101 ASP A C 1
ATOM 777 O O . ASP A 1 101 ? 10.851 7.478 8.758 1.00 87.56 101 ASP A O 1
ATOM 781 N N . GLY A 1 102 ? 13.040 7.271 8.321 1.00 83.62 102 GLY A N 1
ATOM 782 C CA . GLY A 1 102 ? 13.129 5.842 8.622 1.00 83.62 102 GLY A CA 1
ATOM 783 C C . GLY A 1 102 ? 12.379 4.933 7.641 1.00 83.62 102 GLY A C 1
ATOM 784 O O . GLY A 1 102 ? 12.374 3.720 7.839 1.00 83.62 102 GLY A O 1
ATOM 785 N N . LYS A 1 103 ? 11.768 5.475 6.577 1.00 86.44 103 LYS A N 1
ATOM 786 C CA . LYS A 1 103 ? 11.015 4.669 5.611 1.00 86.44 103 LYS A CA 1
ATOM 787 C C . LYS A 1 103 ? 11.954 3.810 4.774 1.00 86.44 103 LYS A C 1
ATOM 789 O O . LYS A 1 103 ? 12.918 4.303 4.186 1.00 86.44 103 LYS A O 1
ATOM 794 N N . MET A 1 104 ? 11.629 2.526 4.692 1.00 89.00 104 MET A N 1
ATOM 795 C CA . MET A 1 104 ? 12.391 1.551 3.921 1.00 89.00 104 MET A CA 1
ATOM 796 C C . MET A 1 104 ? 12.033 1.663 2.440 1.00 89.00 104 MET A C 1
ATOM 798 O O . MET A 1 104 ? 10.860 1.685 2.069 1.00 89.00 104 MET A O 1
ATOM 802 N N . TRP A 1 105 ? 13.043 1.726 1.585 1.00 92.81 105 TRP A N 1
ATOM 803 C CA . TRP A 1 105 ? 12.889 1.841 0.140 1.00 92.81 105 TRP A CA 1
ATOM 804 C C . TRP A 1 105 ? 13.852 0.902 -0.588 1.00 92.81 105 TRP A C 1
ATOM 806 O O . TRP A 1 105 ? 14.813 0.396 -0.004 1.00 92.81 105 TRP A O 1
ATOM 816 N N . CYS A 1 106 ? 13.586 0.658 -1.865 1.00 91.56 106 CYS A N 1
ATOM 817 C CA . CYS A 1 106 ? 14.459 -0.110 -2.745 1.00 91.56 106 CYS A CA 1
ATOM 818 C C . CYS A 1 106 ? 14.500 0.519 -4.142 1.00 91.56 106 CYS A C 1
ATOM 820 O O . CYS A 1 106 ? 13.566 1.220 -4.555 1.00 91.56 106 CYS A O 1
ATOM 822 N N . SER A 1 107 ? 15.571 0.250 -4.888 1.00 93.75 107 SER A N 1
ATOM 823 C CA . SER A 1 107 ? 15.570 0.535 -6.319 1.00 93.75 107 SER A CA 1
ATOM 824 C C . SER A 1 107 ? 14.770 -0.519 -7.067 1.00 93.75 107 SER A C 1
ATOM 826 O O . SER A 1 107 ? 14.781 -1.697 -6.710 1.00 93.75 107 SER A O 1
ATOM 828 N N . THR A 1 108 ? 14.089 -0.087 -8.120 1.00 91.19 108 THR A N 1
ATOM 829 C CA . THR A 1 108 ? 13.358 -0.971 -9.036 1.00 91.19 108 THR A CA 1
ATOM 830 C C . THR A 1 108 ? 14.171 -1.312 -10.287 1.00 91.19 108 THR A C 1
ATOM 832 O O . THR A 1 108 ? 13.655 -1.904 -11.232 1.00 91.19 108 THR A O 1
ATOM 835 N N . THR A 1 109 ? 15.463 -0.971 -10.282 1.00 90.31 109 THR A N 1
ATOM 836 C CA . THR A 1 109 ? 16.462 -1.350 -11.285 1.00 90.31 109 THR A CA 1
ATOM 837 C C . THR A 1 109 ? 17.764 -1.776 -10.596 1.00 90.31 109 THR A C 1
ATOM 839 O O . THR A 1 109 ? 17.910 -1.672 -9.378 1.00 90.31 109 THR A O 1
ATOM 842 N N . SER A 1 110 ? 18.738 -2.287 -11.355 1.00 92.19 110 SER A N 1
ATOM 843 C CA . SER A 1 110 ? 20.028 -2.729 -10.802 1.00 92.19 110 SER A CA 1
ATOM 844 C C . SER A 1 110 ? 20.911 -1.583 -10.286 1.00 92.19 110 SER A C 1
ATOM 846 O O . SER A 1 110 ? 21.830 -1.819 -9.495 1.00 92.19 110 SER A O 1
ATOM 848 N N . SER A 1 111 ? 20.663 -0.345 -10.721 1.00 94.38 111 SER A N 1
ATOM 849 C CA . SER A 1 111 ? 21.433 0.833 -10.322 1.00 94.38 111 SER A CA 1
ATOM 850 C C . SER A 1 111 ? 20.517 2.040 -10.152 1.00 94.38 111 SER A C 1
ATOM 852 O O . SER A 1 111 ? 20.084 2.662 -11.122 1.00 94.38 111 SER A O 1
ATOM 854 N N . TYR A 1 112 ? 20.263 2.421 -8.900 1.00 96.12 112 TYR A N 1
ATOM 855 C CA . TYR A 1 112 ? 19.565 3.670 -8.613 1.00 96.12 112 TYR A CA 1
ATOM 856 C C . TYR A 1 112 ? 20.379 4.878 -9.085 1.00 96.12 112 TYR A C 1
ATOM 858 O O . TYR A 1 112 ? 19.804 5.869 -9.531 1.00 96.12 112 TYR A O 1
ATOM 866 N N . ASP A 1 113 ? 21.707 4.802 -8.986 1.00 95.00 113 ASP A N 1
ATOM 867 C CA . ASP A 1 113 ? 22.601 5.905 -9.346 1.00 95.00 113 ASP A CA 1
ATOM 868 C C . ASP A 1 113 ? 22.457 6.294 -10.831 1.00 95.00 113 ASP A C 1
ATOM 870 O O . ASP A 1 113 ? 22.534 7.479 -11.170 1.00 95.00 113 ASP A O 1
ATOM 874 N N . GLU A 1 114 ? 22.174 5.312 -11.693 1.00 96.25 114 GLU A N 1
ATOM 875 C CA . GLU A 1 114 ? 21.946 5.498 -13.130 1.00 96.25 114 GLU A CA 1
ATOM 876 C C . GLU A 1 114 ? 20.477 5.820 -13.443 1.00 96.25 114 GLU A C 1
ATOM 878 O O . GLU A 1 114 ? 20.184 6.853 -14.050 1.00 96.25 114 GLU A O 1
ATOM 883 N N . ASP A 1 115 ? 19.545 4.974 -12.993 1.00 95.31 115 ASP A N 1
ATOM 884 C CA . ASP A 1 115 ? 18.149 5.019 -13.448 1.00 95.31 115 ASP A CA 1
ATOM 885 C C . ASP A 1 115 ? 17.248 5.915 -12.590 1.00 95.31 115 ASP A C 1
ATOM 887 O O . ASP A 1 115 ? 16.202 6.389 -13.040 1.00 95.31 115 ASP A O 1
ATOM 891 N N . ARG A 1 116 ? 17.624 6.134 -11.324 1.00 95.50 116 ARG A N 1
ATOM 892 C CA . ARG A 1 116 ? 16.859 6.898 -10.318 1.00 95.50 116 ARG A CA 1
ATOM 893 C C . ARG A 1 116 ? 15.424 6.405 -10.130 1.00 95.50 116 ARG A C 1
ATOM 895 O O . ARG A 1 116 ? 14.527 7.178 -9.776 1.00 95.50 116 ARG A O 1
ATOM 902 N N . LYS A 1 117 ? 15.203 5.112 -10.364 1.00 94.19 117 LYS A N 1
ATOM 903 C CA . LYS A 1 117 ? 13.919 4.433 -10.201 1.00 94.19 117 LYS A CA 1
ATOM 904 C C . LYS A 1 117 ? 13.856 3.732 -8.848 1.00 94.19 117 LYS A C 1
ATOM 906 O O . LYS A 1 117 ? 14.731 2.940 -8.490 1.00 94.19 117 LYS A O 1
ATOM 911 N N . TRP A 1 118 ? 12.837 4.080 -8.070 1.00 94.38 118 TRP A N 1
ATOM 912 C CA . TRP A 1 118 ? 12.644 3.592 -6.709 1.00 94.38 118 TRP A CA 1
ATOM 913 C C . TRP A 1 118 ? 11.174 3.520 -6.297 1.00 94.38 118 TRP A C 1
ATOM 915 O O . TRP A 1 118 ? 10.296 4.144 -6.909 1.00 94.38 118 TRP A O 1
ATOM 925 N N . GLY A 1 119 ? 10.931 2.802 -5.206 1.00 91.81 119 GLY A N 1
ATOM 926 C CA . GLY A 1 119 ? 9.687 2.864 -4.452 1.00 9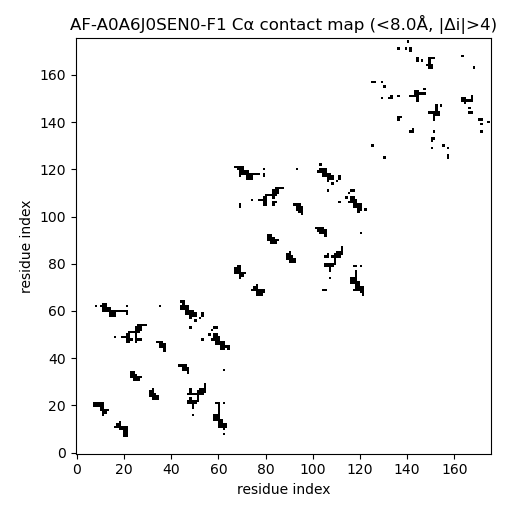1.81 119 GLY A CA 1
ATOM 927 C C . GLY A 1 119 ? 9.883 2.422 -3.003 1.00 91.81 119 GLY A C 1
ATOM 928 O O . GLY A 1 119 ? 10.947 1.916 -2.633 1.00 91.81 119 GLY A O 1
ATOM 929 N N . PHE A 1 120 ? 8.886 2.674 -2.155 1.00 90.69 120 PHE A N 1
ATOM 930 C CA . PHE A 1 120 ? 8.932 2.242 -0.761 1.00 90.69 120 PHE A CA 1
ATOM 931 C C . PHE A 1 120 ? 8.667 0.754 -0.672 1.00 90.69 120 PHE A C 1
ATOM 933 O O . PHE A 1 120 ? 7.787 0.239 -1.350 1.00 90.69 120 PHE A O 1
ATOM 940 N N . CYS A 1 121 ? 9.395 0.058 0.183 1.00 83.62 121 CYS A N 1
ATOM 941 C CA . CYS A 1 121 ? 9.036 -1.317 0.470 1.00 83.62 121 CYS A CA 1
ATOM 942 C C . CYS A 1 121 ? 7.735 -1.337 1.278 1.00 83.62 121 CYS A C 1
ATOM 944 O O . CYS A 1 121 ? 7.553 -0.452 2.120 1.00 83.62 121 CYS A O 1
ATOM 946 N N . PRO A 1 122 ? 6.833 -2.303 1.035 1.00 75.75 122 PRO A N 1
ATOM 947 C CA . PRO A 1 122 ? 5.630 -2.446 1.840 1.00 75.75 122 PRO A CA 1
ATOM 948 C C . PRO A 1 122 ? 6.017 -2.574 3.312 1.00 75.75 122 PRO A C 1
ATOM 950 O O . PRO A 1 122 ? 6.829 -3.429 3.674 1.00 75.75 122 PRO A O 1
ATOM 953 N N . ASP A 1 123 ? 5.468 -1.701 4.148 1.00 72.25 123 ASP A N 1
ATOM 954 C CA . ASP A 1 123 ? 5.512 -1.873 5.591 1.00 72.25 123 ASP A CA 1
ATOM 955 C C . ASP A 1 123 ? 4.402 -2.844 6.022 1.00 72.25 123 ASP A C 1
ATOM 957 O O . ASP A 1 123 ? 3.695 -3.438 5.205 1.00 72.25 123 ASP A O 1
ATOM 961 N N . GLN A 1 124 ? 4.250 -3.038 7.331 1.00 64.69 124 GLN A N 1
ATOM 962 C CA . GLN A 1 124 ? 3.168 -3.861 7.873 1.00 64.69 124 GLN A CA 1
ATOM 963 C C . GLN A 1 124 ? 1.775 -3.265 7.572 1.00 64.69 124 GLN A C 1
ATOM 965 O O . GLN A 1 124 ? 0.768 -3.948 7.759 1.00 64.69 124 GLN A O 1
ATOM 970 N N . GLY A 1 125 ? 1.729 -2.019 7.079 1.00 73.88 125 GLY A N 1
ATOM 971 C CA . GLY A 1 125 ? 0.525 -1.285 6.746 1.00 73.88 125 GLY A CA 1
ATOM 972 C C . GLY A 1 125 ? -0.386 -1.053 7.946 1.00 73.88 125 GLY A C 1
ATOM 973 O O . GLY A 1 125 ? -0.037 -1.275 9.109 1.00 73.88 125 GLY A O 1
ATOM 974 N N . TYR A 1 126 ? -1.604 -0.629 7.635 1.00 75.62 126 TYR A N 1
ATOM 975 C CA . TYR A 1 126 ? -2.698 -0.575 8.590 1.00 75.62 126 TYR A CA 1
ATOM 976 C C . TYR A 1 126 ? -3.644 -1.739 8.320 1.00 75.62 126 TYR A C 1
ATOM 978 O O . TYR A 1 126 ? -3.994 -2.025 7.174 1.00 75.62 126 TYR A O 1
ATOM 986 N N . SER A 1 127 ? -4.084 -2.413 9.379 1.00 81.44 127 SER A N 1
ATOM 987 C CA . SER A 1 127 ? -5.141 -3.408 9.267 1.00 81.44 127 SER A CA 1
ATOM 988 C C . SER A 1 127 ? -6.437 -2.690 8.913 1.00 81.44 127 SER A C 1
ATOM 990 O O . SER A 1 127 ? -7.029 -2.039 9.774 1.00 81.44 127 SER A O 1
ATOM 992 N N . LEU A 1 128 ? -6.885 -2.826 7.660 1.00 85.31 128 LEU A N 1
ATOM 993 C CA . LEU A 1 128 ? -8.159 -2.262 7.205 1.00 85.31 128 LEU A CA 1
ATOM 994 C C . LEU A 1 128 ? -9.310 -2.685 8.125 1.00 85.31 128 LEU A C 1
ATOM 996 O O . LEU A 1 128 ? -10.187 -1.882 8.400 1.00 85.31 128 LEU A O 1
ATOM 1000 N N . PHE A 1 129 ? -9.273 -3.912 8.652 1.00 90.31 129 PHE A N 1
ATOM 1001 C CA . PHE A 1 129 ? -10.244 -4.387 9.634 1.00 90.31 129 PHE A CA 1
ATOM 1002 C C . PHE A 1 129 ? -10.269 -3.526 10.908 1.00 90.31 129 PHE A C 1
ATOM 1004 O O . PHE A 1 129 ? -11.344 -3.124 11.337 1.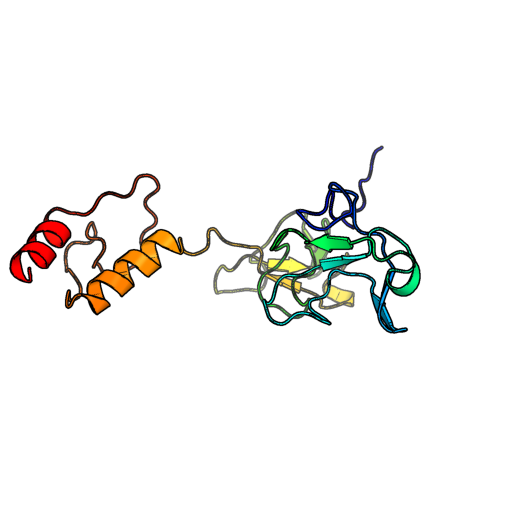00 90.31 129 PHE A O 1
ATOM 1011 N N . LEU A 1 130 ? -9.105 -3.226 11.499 1.00 90.50 130 LEU A N 1
ATOM 1012 C CA . LEU A 1 130 ? -9.032 -2.448 12.743 1.00 90.50 130 LEU A CA 1
ATOM 1013 C C . LEU A 1 130 ? -9.400 -0.983 12.511 1.00 90.50 130 LEU A C 1
ATOM 1015 O O . LEU A 1 130 ? -10.183 -0.427 13.271 1.00 90.50 130 LEU A O 1
ATOM 1019 N N . VAL A 1 131 ? -8.871 -0.380 11.443 1.00 92.81 131 VAL A N 1
ATOM 1020 C CA . VAL A 1 131 ? -9.173 1.017 11.107 1.00 92.81 131 VAL A CA 1
ATOM 1021 C C . VAL A 1 131 ? -10.653 1.171 10.769 1.00 92.81 131 VAL A C 1
ATOM 1023 O O . VAL A 1 131 ? -11.314 2.029 11.332 1.00 92.81 131 VAL A O 1
ATOM 1026 N N . ALA A 1 132 ? -11.218 0.301 9.927 1.00 93.50 132 ALA A N 1
ATOM 1027 C CA . ALA A 1 132 ? -12.642 0.368 9.610 1.00 93.50 132 ALA A CA 1
ATOM 1028 C C . ALA A 1 132 ? -13.517 0.155 1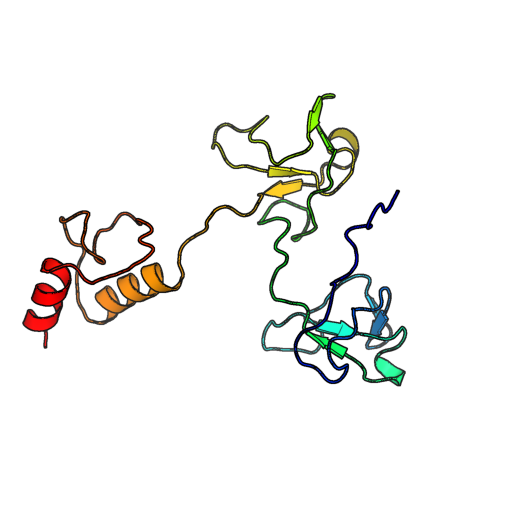0.853 1.00 93.50 132 ALA A C 1
ATOM 1030 O O . ALA A 1 132 ? -14.509 0.855 11.008 1.00 93.50 132 ALA A O 1
ATOM 1031 N N . ALA A 1 133 ? -13.154 -0.766 11.753 1.00 96.00 133 ALA A N 1
ATOM 1032 C CA . ALA A 1 133 ? -13.888 -0.957 13.002 1.00 96.00 133 ALA A CA 1
ATOM 1033 C C . ALA A 1 133 ? -13.900 0.318 13.869 1.00 96.00 133 ALA A C 1
ATOM 1035 O O . ALA A 1 133 ? -14.952 0.661 14.403 1.00 96.00 133 ALA A O 1
ATOM 1036 N N . HIS A 1 134 ? -12.772 1.030 13.968 1.00 96.81 134 HIS A N 1
ATOM 1037 C CA . HIS A 1 134 ? -12.669 2.320 14.662 1.00 96.81 134 HIS A CA 1
ATOM 1038 C C . HIS A 1 134 ? -13.573 3.386 14.022 1.00 96.81 134 HIS A C 1
ATOM 1040 O O . HIS A 1 134 ? -14.407 3.990 14.693 1.00 96.81 134 HIS A O 1
ATOM 1046 N N . GLU A 1 135 ? -13.493 3.550 12.699 1.00 97.75 135 GLU A N 1
ATOM 1047 C CA . GLU A 1 135 ? -14.317 4.526 11.972 1.00 97.75 135 GLU A CA 1
ATOM 1048 C C . GLU A 1 135 ? -15.815 4.193 12.032 1.00 97.75 135 GLU A C 1
ATOM 1050 O O . GLU A 1 135 ? -16.662 5.084 12.103 1.00 97.75 135 GLU A O 1
ATOM 1055 N N . PHE A 1 136 ? -16.176 2.907 12.049 1.00 98.00 136 PHE A N 1
ATOM 1056 C CA . PHE A 1 136 ? -17.556 2.497 12.295 1.00 98.00 136 PHE A CA 1
ATOM 1057 C C . PHE A 1 136 ? -18.011 2.830 13.717 1.00 98.00 136 PHE A C 1
ATOM 1059 O O . PHE A 1 136 ? -19.175 3.174 13.896 1.00 98.00 136 PHE A O 1
ATOM 1066 N N . GLY A 1 137 ? -17.119 2.791 14.710 1.00 97.75 137 GLY A N 1
ATOM 1067 C CA . GLY A 1 137 ? -17.398 3.299 16.052 1.00 97.75 137 GLY A CA 1
ATOM 1068 C C . GLY A 1 137 ? -17.805 4.773 16.031 1.00 97.75 137 GLY A C 1
ATOM 1069 O O . GLY A 1 137 ? -18.866 5.115 16.553 1.00 97.75 137 GLY A O 1
ATOM 1070 N N . HIS A 1 138 ? -17.048 5.624 15.330 1.00 97.56 138 HIS A N 1
ATOM 1071 C CA . HIS A 1 138 ? -17.428 7.025 15.108 1.00 97.56 138 HIS A CA 1
ATOM 1072 C C . HIS A 1 138 ? -18.757 7.169 14.363 1.00 97.56 138 HIS A C 1
ATOM 1074 O O . HIS A 1 138 ? -19.603 7.974 14.751 1.00 97.56 138 HIS A O 1
ATOM 1080 N N . ALA A 1 139 ? -18.983 6.362 13.324 1.00 98.00 139 ALA A N 1
ATOM 1081 C CA . ALA A 1 139 ? -20.243 6.370 12.582 1.00 98.00 139 ALA A CA 1
ATOM 1082 C C . ALA A 1 139 ? -21.454 5.961 13.445 1.00 98.00 139 ALA A C 1
ATOM 1084 O O . ALA A 1 139 ? -22.571 6.397 13.170 1.00 98.00 139 ALA A O 1
ATOM 1085 N N . MET A 1 140 ? -21.239 5.153 14.488 1.00 97.44 140 MET A N 1
ATOM 1086 C CA . MET A 1 140 ? -22.245 4.786 15.492 1.00 97.44 140 MET A CA 1
ATOM 1087 C C . MET A 1 140 ? -22.331 5.781 16.664 1.00 97.44 140 MET A C 1
ATOM 1089 O O . MET A 1 140 ? -23.138 5.582 17.565 1.00 97.44 140 MET A O 1
ATOM 1093 N N . GLY A 1 141 ? -21.538 6.856 16.658 1.00 97.19 141 GLY A N 1
ATOM 1094 C CA . GLY A 1 141 ? -21.603 7.929 17.653 1.00 97.19 141 GLY A CA 1
ATOM 1095 C C . GLY A 1 141 ? -20.614 7.819 18.815 1.00 97.19 141 GLY A C 1
ATOM 1096 O O . GLY A 1 141 ? -20.716 8.612 19.747 1.00 97.19 141 GLY A O 1
ATOM 1097 N N . LEU A 1 142 ? -19.658 6.884 18.779 1.00 97.56 142 LEU A N 1
ATOM 1098 C CA . LEU A 1 142 ? -18.578 6.834 19.769 1.00 97.56 142 LEU A CA 1
ATOM 1099 C C . LEU A 1 142 ? -17.540 7.932 19.510 1.00 97.56 142 LEU A C 1
ATOM 1101 O O . LEU A 1 142 ? -17.155 8.187 18.367 1.00 97.56 142 LEU A O 1
ATOM 1105 N N . GLU A 1 143 ? -17.041 8.547 20.577 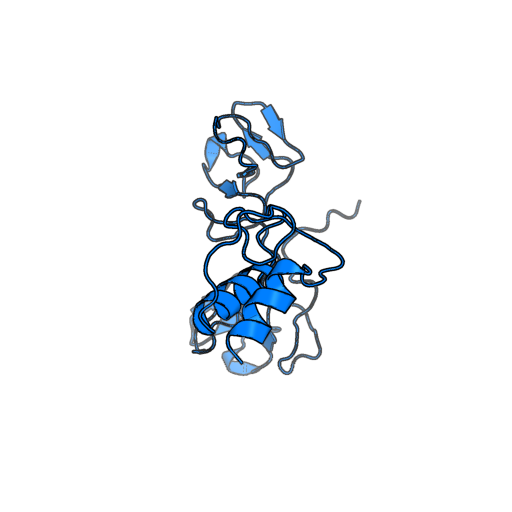1.00 97.12 143 GLU A N 1
ATOM 1106 C CA . GLU A 1 143 ? -15.893 9.457 20.528 1.00 97.12 143 GLU A CA 1
ATOM 1107 C C . GLU A 1 143 ? -14.586 8.717 20.847 1.00 97.12 143 GLU A C 1
ATOM 1109 O O . GLU A 1 143 ? -14.582 7.517 21.128 1.00 97.12 143 GLU A O 1
ATOM 1114 N N . HIS A 1 144 ? -13.457 9.426 20.769 1.00 97.62 144 HIS A N 1
ATOM 1115 C CA . HIS A 1 144 ? -12.166 8.850 21.129 1.00 97.62 144 HIS A CA 1
ATOM 1116 C C . HIS A 1 144 ? -12.107 8.462 22.611 1.00 97.62 144 HIS A C 1
ATOM 1118 O O . HIS A 1 144 ? -12.519 9.231 23.479 1.00 97.62 144 HIS A O 1
ATOM 1124 N N . SER A 1 145 ? -11.505 7.307 22.889 1.00 96.44 145 SER A N 1
ATOM 1125 C CA . SER A 1 145 ? -11.200 6.851 24.245 1.00 96.44 145 SER A CA 1
ATOM 1126 C C . SER A 1 145 ? -9.815 7.324 24.698 1.00 96.44 145 SER A C 1
ATOM 1128 O O . SER A 1 145 ? -8.878 7.425 23.900 1.00 96.44 145 SER A O 1
ATOM 1130 N N . GLU A 1 146 ? -9.672 7.585 25.998 1.00 95.69 146 GLU A N 1
ATOM 1131 C CA . GLU A 1 146 ? -8.372 7.799 26.643 1.00 95.69 146 GLU A CA 1
ATOM 1132 C C . GLU A 1 146 ? -7.661 6.477 26.983 1.00 95.69 146 GLU A C 1
ATOM 1134 O O . GLU A 1 146 ? -6.456 6.496 27.243 1.00 95.69 146 GLU A O 1
ATOM 1139 N N . ASP A 1 147 ? -8.370 5.337 26.979 1.00 94.94 147 ASP A N 1
ATOM 1140 C CA . ASP A 1 147 ? -7.782 4.011 27.198 1.00 94.94 147 ASP A CA 1
ATOM 1141 C C . ASP A 1 147 ? -6.970 3.588 25.960 1.00 94.94 147 ASP A C 1
ATOM 1143 O O . ASP A 1 147 ? -7.555 3.303 24.913 1.00 94.94 147 ASP A O 1
ATOM 1147 N N . PRO A 1 148 ? -5.629 3.466 26.045 1.00 91.12 148 PRO A N 1
ATOM 1148 C CA . PRO A 1 148 ? -4.804 3.058 24.907 1.00 91.12 148 PRO A CA 1
ATOM 1149 C C . PRO A 1 148 ? -5.093 1.633 24.409 1.00 91.12 148 PRO A C 1
ATOM 1151 O O . PRO A 1 148 ? -4.631 1.259 23.332 1.00 91.12 148 PRO A O 1
ATOM 1154 N N . GLY A 1 149 ? -5.790 0.814 25.206 1.00 91.00 149 GLY A N 1
ATOM 1155 C CA . GLY A 1 149 ? -6.230 -0.531 24.839 1.00 91.00 149 GLY A CA 1
ATOM 1156 C C . GLY A 1 149 ? -7.591 -0.584 24.138 1.00 91.00 149 GLY A C 1
ATOM 1157 O O . GLY A 1 149 ? -7.972 -1.660 23.670 1.00 91.00 149 GLY A O 1
ATOM 1158 N N . ALA A 1 150 ? -8.318 0.533 24.067 1.00 95.88 150 ALA A N 1
ATOM 1159 C CA . ALA A 1 150 ? -9.604 0.629 23.389 1.00 95.88 150 ALA A CA 1
ATOM 1160 C C . ALA A 1 150 ? -9.446 0.700 21.867 1.00 95.88 150 ALA A C 1
ATOM 1162 O O . ALA A 1 150 ? -8.497 1.288 21.344 1.00 95.88 150 ALA A O 1
ATOM 1163 N N . LEU A 1 151 ? -10.409 0.131 21.139 1.00 96.56 151 LEU A N 1
ATOM 1164 C CA . LEU A 1 151 ? -10.518 0.310 19.694 1.00 96.56 151 LEU A CA 1
ATOM 1165 C C . LEU A 1 151 ? -10.665 1.794 19.354 1.00 96.56 151 LEU A C 1
ATOM 1167 O O . LEU A 1 151 ? -10.075 2.243 18.376 1.00 96.56 151 LEU A O 1
ATOM 1171 N N . MET A 1 152 ? -11.416 2.542 20.165 1.00 97.62 152 MET A N 1
ATOM 1172 C CA . MET A 1 152 ? -11.646 3.974 19.970 1.00 97.62 152 MET A CA 1
ATOM 1173 C C . MET A 1 152 ? -10.474 4.867 20.413 1.00 97.62 152 MET A C 1
ATOM 1175 O O . MET A 1 152 ? -10.604 6.089 20.403 1.00 97.62 152 MET A O 1
ATOM 1179 N N . ALA A 1 153 ? -9.315 4.313 20.783 1.00 96.31 153 ALA A N 1
ATOM 1180 C CA . ALA A 1 153 ? -8.122 5.120 21.035 1.00 96.31 153 ALA A CA 1
ATOM 1181 C C . ALA A 1 153 ? -7.662 5.846 19.746 1.00 96.31 153 ALA A C 1
ATOM 1183 O O . ALA A 1 153 ? -7.655 5.242 18.673 1.00 96.31 153 ALA A O 1
ATOM 1184 N N . PRO A 1 154 ? -7.208 7.113 19.818 1.00 92.88 154 PRO A N 1
ATOM 1185 C CA . PRO A 1 154 ? -6.837 7.900 18.632 1.00 92.88 154 PRO A CA 1
ATOM 1186 C C . PRO A 1 154 ? -5.534 7.434 17.958 1.00 92.88 154 PRO A C 1
ATOM 1188 O O . PRO A 1 154 ? -5.233 7.823 16.829 1.00 92.88 154 PRO A O 1
ATOM 1191 N N . ILE A 1 155 ? -4.715 6.638 18.653 1.00 90.56 155 ILE A N 1
ATOM 1192 C CA . ILE A 1 155 ? -3.434 6.140 18.143 1.00 90.56 155 ILE A CA 1
ATOM 1193 C C . ILE A 1 155 ? -3.601 4.685 17.706 1.00 90.56 155 ILE A C 1
ATOM 1195 O O . ILE A 1 155 ? -3.848 3.802 18.525 1.00 90.56 155 ILE A O 1
ATOM 1199 N N . TYR A 1 156 ? -3.386 4.424 16.415 1.00 87.25 156 TYR A N 1
ATOM 1200 C CA . TYR A 1 156 ? -3.456 3.073 15.861 1.00 87.25 156 TYR A CA 1
ATOM 1201 C C . TYR A 1 156 ? -2.440 2.123 16.511 1.00 87.25 156 TYR A C 1
ATOM 1203 O O . TYR A 1 156 ? -1.234 2.379 16.505 1.00 87.25 156 TYR A O 1
ATOM 1211 N N . THR A 1 157 ? -2.934 0.968 16.962 1.00 86.06 157 THR A N 1
ATOM 1212 C CA . THR A 1 157 ? -2.121 -0.153 17.443 1.00 86.06 157 THR A CA 1
ATOM 1213 C C . THR A 1 157 ? -2.588 -1.451 16.788 1.00 86.06 157 THR A C 1
ATOM 1215 O O . THR A 1 157 ? -3.775 -1.776 16.787 1.00 86.06 157 THR A O 1
ATOM 1218 N N . TYR A 1 158 ? -1.657 -2.220 16.219 1.00 84.62 158 TYR A N 1
ATOM 1219 C CA . TYR A 1 158 ? -1.989 -3.504 15.605 1.00 84.62 158 TYR A CA 1
ATOM 1220 C C . TYR A 1 158 ? -2.164 -4.605 16.659 1.00 84.62 158 TYR A C 1
ATOM 1222 O O . TYR A 1 158 ? -1.221 -4.947 17.373 1.00 84.62 158 TYR A O 1
ATOM 1230 N N . THR A 1 159 ? -3.338 -5.241 16.667 1.00 81.81 159 THR A N 1
ATOM 1231 C CA . THR A 1 159 ? -3.650 -6.375 17.549 1.00 81.81 159 THR A CA 1
ATOM 1232 C C . THR A 1 159 ? -4.070 -7.591 16.726 1.00 81.81 159 THR A C 1
ATOM 1234 O O . THR A 1 159 ? -5.140 -7.610 16.120 1.00 81.81 159 THR A O 1
ATOM 1237 N N . LYS A 1 160 ? -3.237 -8.643 16.723 1.00 74.38 160 LYS A N 1
ATOM 1238 C CA . LYS A 1 160 ? -3.469 -9.877 15.942 1.00 74.38 160 LYS A CA 1
ATOM 1239 C C . LYS A 1 160 ? -4.765 -10.606 16.322 1.00 74.38 160 LYS A C 1
ATOM 1241 O O . LYS A 1 160 ? -5.443 -11.148 15.456 1.00 74.38 160 LYS A O 1
ATOM 1246 N N . HIS A 1 161 ? -5.093 -10.640 17.612 1.00 84.19 161 HIS A N 1
ATOM 1247 C CA . HIS A 1 161 ? -6.310 -11.258 18.144 1.00 84.19 161 HIS A CA 1
ATOM 1248 C C . HIS A 1 161 ? -7.201 -10.180 18.747 1.00 84.19 161 HIS A C 1
ATOM 1250 O O . HIS A 1 161 ? -7.285 -10.033 19.964 1.00 84.19 161 HIS A O 1
ATOM 1256 N N . PHE A 1 162 ? -7.805 -9.388 17.868 1.00 89.50 162 PHE A N 1
ATOM 1257 C CA . PHE A 1 162 ? -8.629 -8.262 18.268 1.00 89.50 162 PHE A CA 1
ATOM 1258 C C . PHE A 1 162 ? -9.833 -8.696 19.114 1.00 89.50 162 PHE A C 1
ATOM 1260 O O . PHE A 1 162 ? -10.558 -9.633 18.769 1.00 89.50 162 PHE A O 1
ATOM 1267 N N . ARG A 1 163 ? -10.038 -7.978 20.217 1.00 92.50 163 ARG A N 1
ATOM 1268 C CA . ARG A 1 163 ? -11.227 -8.013 21.066 1.00 92.50 163 ARG A CA 1
ATOM 1269 C C . ARG A 1 163 ? -11.527 -6.579 21.477 1.00 92.50 163 ARG A C 1
ATOM 1271 O O . ARG A 1 163 ? -10.589 -5.851 21.783 1.00 92.50 163 ARG A O 1
ATOM 1278 N N . LEU A 1 164 ? -12.805 -6.210 21.484 1.00 95.00 164 LEU A N 1
ATOM 1279 C CA . LEU A 1 164 ? -13.238 -4.910 21.994 1.00 95.00 164 LEU A CA 1
ATOM 1280 C C . LEU A 1 164 ? -12.839 -4.768 23.462 1.00 95.00 164 LEU A C 1
ATOM 1282 O O . LEU A 1 164 ? -12.940 -5.740 24.224 1.00 95.00 164 LEU A O 1
ATOM 1286 N N . SER A 1 165 ? -12.386 -3.576 23.844 1.00 96.56 165 SER A N 1
ATOM 1287 C CA . SER A 1 165 ? -12.125 -3.277 25.245 1.00 96.56 165 SER A CA 1
ATOM 1288 C C . SER A 1 165 ? -13.445 -3.173 26.006 1.00 96.56 165 SER A C 1
ATOM 1290 O O . SER A 1 165 ? -14.525 -3.011 25.431 1.00 96.56 165 SER A O 1
ATOM 1292 N N . GLN A 1 166 ? -13.371 -3.266 27.333 1.00 97.12 166 GLN A N 1
ATOM 1293 C CA . GLN A 1 166 ? -14.556 -3.053 28.158 1.00 97.12 166 GLN A CA 1
ATOM 1294 C C . GLN A 1 166 ? -15.088 -1.616 28.026 1.00 97.12 166 GLN A C 1
ATOM 1296 O O . GLN A 1 166 ? -16.291 -1.412 28.177 1.00 97.12 166 GLN A O 1
ATOM 1301 N N . ASP A 1 167 ? -14.207 -0.656 27.730 1.00 96.75 167 ASP A N 1
ATOM 1302 C CA . ASP A 1 167 ? -14.556 0.740 27.473 1.00 96.75 167 ASP A CA 1
ATOM 1303 C C . ASP A 1 167 ? -15.369 0.877 26.178 1.00 96.75 167 ASP A C 1
ATOM 1305 O O . ASP A 1 167 ? -16.468 1.426 26.212 1.00 96.75 167 ASP A O 1
ATOM 1309 N N . ASP A 1 168 ? -14.926 0.244 25.082 1.00 97.44 168 ASP A N 1
ATOM 1310 C CA . ASP A 1 168 ? -15.666 0.239 23.812 1.00 97.44 168 ASP A CA 1
ATOM 1311 C C . ASP A 1 168 ? -17.055 -0.406 23.974 1.00 97.44 168 ASP A C 1
ATOM 1313 O O . ASP A 1 168 ? -18.060 0.112 23.485 1.00 97.44 168 ASP A O 1
ATOM 1317 N N . ILE A 1 169 ? -17.118 -1.550 24.675 1.00 97.94 169 ILE A N 1
ATOM 1318 C CA . ILE A 1 169 ? -18.369 -2.288 24.919 1.00 97.94 169 ILE A CA 1
ATOM 1319 C C . ILE A 1 169 ? -19.339 -1.432 25.729 1.00 97.94 169 ILE A C 1
ATOM 1321 O O . ILE A 1 169 ? -20.523 -1.372 25.404 1.00 97.94 169 ILE A O 1
ATOM 1325 N N . LYS A 1 170 ? -18.846 -0.779 26.784 1.00 97.44 170 LYS A N 1
ATOM 1326 C CA . LYS A 1 170 ? -19.668 0.085 27.626 1.00 97.44 170 LYS A CA 1
ATOM 1327 C C . LYS A 1 170 ? -20.152 1.304 26.839 1.00 97.44 170 LYS A C 1
ATOM 1329 O O . LYS A 1 170 ? -21.343 1.585 26.871 1.00 97.44 170 LYS A O 1
ATOM 1334 N N . GLY A 1 171 ? -19.264 1.968 26.098 1.00 96.81 171 GLY A N 1
ATOM 1335 C CA . GLY A 1 171 ? -19.604 3.152 25.312 1.00 96.81 171 GLY A CA 1
ATOM 1336 C C . GLY A 1 171 ? -20.713 2.879 24.298 1.00 96.81 171 GLY A C 1
ATOM 1337 O O . GLY A 1 171 ? -21.680 3.632 24.226 1.00 96.81 171 GLY A O 1
ATOM 1338 N N . ILE A 1 172 ? -20.634 1.767 23.556 1.00 97.94 172 ILE A N 1
ATOM 1339 C CA . ILE A 1 172 ? -21.660 1.465 22.546 1.00 97.94 172 ILE A CA 1
ATOM 1340 C C . ILE A 1 172 ? -22.995 1.034 23.165 1.00 97.94 172 ILE A C 1
ATOM 1342 O O . ILE A 1 172 ? -24.043 1.393 22.638 1.00 97.94 172 ILE A O 1
ATOM 1346 N N . GLN A 1 173 ? -22.967 0.314 24.293 1.00 97.88 173 GLN A N 1
ATOM 1347 C CA . GLN A 1 173 ? -24.168 -0.104 25.034 1.00 97.88 173 GLN A CA 1
ATOM 1348 C C . GLN A 1 173 ? -24.859 1.049 25.777 1.00 97.88 173 GLN A C 1
ATOM 1350 O O . GLN A 1 173 ? -26.017 0.930 26.162 1.00 97.88 173 GLN A O 1
ATOM 1355 N N . GLU A 1 174 ? -24.164 2.159 26.027 1.00 96.44 174 GLU A N 1
ATOM 1356 C CA . GLU A 1 174 ? -24.791 3.371 26.567 1.00 96.44 174 GLU A CA 1
ATOM 1357 C C . GLU A 1 174 ? -25.575 4.143 25.492 1.00 96.44 174 GLU A C 1
ATOM 1359 O O . GLU A 1 174 ? -26.504 4.880 25.827 1.00 96.44 174 GLU A O 1
ATOM 1364 N N . LEU A 1 175 ? -25.240 3.954 24.210 1.00 95.25 175 LEU A N 1
ATOM 1365 C CA . LEU A 1 175 ? -25.925 4.587 23.079 1.00 95.25 175 LEU A CA 1
ATOM 1366 C C . LEU A 1 175 ? -27.120 3.773 22.548 1.00 95.25 175 LEU A C 1
ATOM 1368 O O . LEU A 1 175 ? -28.053 4.374 22.007 1.00 95.25 175 LEU A O 1
ATOM 1372 N N . TYR A 1 176 ? -27.104 2.441 22.692 1.00 94.44 176 TYR A N 1
ATOM 1373 C CA . TYR A 1 176 ? -28.081 1.506 22.108 1.00 94.44 176 TYR A CA 1
ATOM 1374 C C . TYR A 1 176 ? -28.408 0.336 23.037 1.00 94.44 176 TYR A C 1
ATOM 1376 O O . TYR A 1 176 ? -29.592 -0.079 23.045 1.00 94.44 176 TYR A O 1
#

Secondary structure (DSSP, 8-state):
-----TT--S--BSTTTTTPPP-SSEEETTEEESS-B-TT-SS---EEESSSBHHHH--EEE--TT----BSTTTTTPPPPSSEEETTEEESS-B-TT-SS---EEESSSBHHHH--EEEPP-S---HHHHHHHHHHHHTT----S-TTSTT-SS----TT----HHHHHHHHHH-

pLDDT: mean 85.76, std 14.79, range [27.05, 98.0]

Solvent-accessible surface area (backbone atoms only — not comparable to full-atom values): 10313 Å² total; per-residue (Å²): 138,84,82,74,74,94,76,60,57,87,41,18,45,63,70,76,40,88,36,47,36,56,30,72,58,15,30,49,92,92,41,77,35,81,61,68,40,43,84,98,59,88,84,73,63,35,26,33,26,47,34,59,42,25,74,80,67,72,31,25,20,26,42,63,90,62,82,58,38,14,46,63,68,78,38,87,36,46,45,58,32,70,59,16,29,51,92,92,40,78,35,80,60,68,39,36,81,98,54,89,84,67,61,41,25,34,25,47,35,62,37,29,75,79,70,69,31,26,21,26,42,70,69,91,73,76,58,63,68,61,54,51,51,32,54,48,38,45,74,73,69,50,69,74,42,89,49,83,75,28,63,41,20,86,67,92,75,94,61,96,80,76,68,81,22,74,63,46,54,49,57,54,60,74,77,104

Sequence (176 aa):
LLVFPCFLALFTMGGNSDGQPCKFPFKFQSKTYDGCTTEGRQDGYRWCGTTEDYDRDKKFGFCPETAMSTVGGNSEGAPCVFPFTFLGNKYDACTSSGRQDGKMWCSTTSSYDEDRKWGFCPDQGYSLFLVAAHEFGHAMGLEHSEDPGALMAPIYTYTKHFRLSQDDIKGIQELY

Radius of gyration: 22.03 Å; Cα contacts (8 Å, |Δi|>4): 311; chains: 1; bounding box: 56×33×59 Å